Protein AF-0000000075103155 (afdb_homodimer)

Foldseek 3Di:
DLLAQVVLCVVCVVVVHDAAEEEDECPPDDVVVVQVVQVVCVVVPHQEYEYQDDDLVNQVRDSHFYEHEHDDQALVSQVVVVVRGPYYHYDPNLVVLQVPDDVVCSVVSSVVSVVRNVD/DLLAQVVLCVVCVVVVHDAAEEEDACVPDDVVVVQVVQVVCVVVRHQEYEYQDDDLVNQVRDSHFYEHEHDDQALVSQVVVVVRGPYYHYDPNLVVQQVPDDVVCSVVSSVVSVVRNVD

InterPro domains:
  IPR002028 Tryptophan synthase, alpha chain [PF00290] (51-110)
  IPR002028 Tryptophan synthase, alpha chain [PTHR43406] (51-118)
  IPR011060 Ribulose-phosphate binding barrel [SSF51366] (4-52)
  IPR011060 Ribulose-phosphate binding barrel [SSF51366] (54-111)
  IPR013785 Aldolase-type TIM barrel [G3DSA:3.20.20.70] (2-52)
  IPR013785 Aldolase-type TIM barrel [G3DSA:3.20.20.70] (53-119)

Structure (mmCIF, N/CA/C/O backbone):
data_AF-0000000075103155-model_v1
#
loop_
_entity.id
_entity.type
_entity.pdbx_description
1 polymer 'tryptophan synthase'
#
loop_
_atom_site.group_PDB
_atom_site.id
_atom_site.type_symbol
_atom_site.label_atom_id
_atom_site.label_alt_id
_atom_site.label_comp_id
_atom_site.label_asym_id
_atom_site.label_entity_id
_atom_site.label_seq_id
_atom_site.pdbx_PDB_ins_code
_atom_site.Cartn_x
_atom_site.Cartn_y
_atom_site.Cartn_z
_atom_site.occupancy
_atom_site.B_iso_or_equiv
_atom_site.auth_seq_id
_atom_site.auth_comp_id
_atom_site.auth_asym_id
_atom_site.auth_atom_id
_atom_site.pdbx_PDB_model_num
ATOM 1 N N . MET A 1 1 ? 16.328 -2.371 13.492 1 21.36 1 MET A N 1
ATOM 2 C CA . MET A 1 1 ? 15.461 -1.607 14.383 1 21.36 1 MET A CA 1
ATOM 3 C C . MET A 1 1 ? 14.062 -1.469 13.781 1 21.36 1 MET A C 1
ATOM 5 O O . MET A 1 1 ? 13.062 -1.669 14.477 1 21.36 1 MET A O 1
ATOM 9 N N . HIS A 1 2 ? 13.766 -0.827 12.523 1 28.06 2 HIS A N 1
ATOM 10 C CA . HIS A 1 2 ? 12.68 0.107 12.266 1 28.06 2 HIS A CA 1
ATOM 11 C C . HIS A 1 2 ? 11.484 -0.6 11.641 1 28.06 2 HIS A C 1
ATOM 13 O O . HIS A 1 2 ? 11.383 -0.684 10.414 1 28.06 2 HIS A O 1
ATOM 19 N N . TYR A 1 3 ? 10.914 -1.815 12.203 1 36.12 3 TYR A N 1
ATOM 20 C CA . TYR A 1 3 ? 10.031 -2.947 11.945 1 36.12 3 TYR A CA 1
ATOM 21 C C . TYR A 1 3 ? 8.578 -2.496 11.859 1 36.12 3 TYR A C 1
ATOM 23 O O . TYR A 1 3 ? 7.715 -3.023 12.57 1 36.12 3 TYR A O 1
ATOM 31 N N . ARG A 1 4 ? 8.188 -1.337 11.289 1 44.75 4 ARG A N 1
ATOM 32 C CA . ARG A 1 4 ? 7.191 -0.381 11.766 1 44.75 4 ARG A CA 1
ATOM 33 C C . ARG A 1 4 ? 5.844 -0.614 11.094 1 44.75 4 ARG A C 1
ATOM 35 O O . ARG A 1 4 ? 4.793 -0.45 11.719 1 44.75 4 ARG A O 1
ATOM 42 N N . ILE A 1 5 ? 5.797 -1.417 9.688 1 51.03 5 ILE A N 1
ATOM 43 C CA . ILE A 1 5 ? 4.523 -1.412 8.977 1 51.03 5 ILE A CA 1
ATOM 44 C C . ILE A 1 5 ? 3.625 -2.518 9.523 1 51.03 5 ILE A C 1
ATOM 46 O O . ILE A 1 5 ? 2.453 -2.281 9.828 1 51.03 5 ILE A O 1
ATOM 50 N N . ASP A 1 6 ? 4.121 -3.916 9.711 1 53.41 6 ASP A N 1
ATOM 51 C CA . ASP A 1 6 ? 3.377 -5.047 10.266 1 53.41 6 ASP A CA 1
ATOM 52 C C . ASP A 1 6 ? 2.805 -4.707 11.633 1 53.41 6 ASP A C 1
ATOM 54 O O . ASP A 1 6 ? 1.65 -5.027 11.93 1 53.41 6 ASP A O 1
ATOM 58 N N . ALA A 1 7 ? 3.623 -4.102 12.344 1 58.75 7 ALA A N 1
ATOM 59 C CA . ALA A 1 7 ? 3.195 -3.705 13.68 1 58.75 7 ALA A CA 1
ATOM 60 C C . ALA A 1 7 ? 2.01 -2.748 13.617 1 58.75 7 ALA A C 1
ATOM 62 O O . ALA A 1 7 ? 1.112 -2.801 14.461 1 58.75 7 ALA A O 1
ATOM 63 N N . THR A 1 8 ? 2.031 -2.082 12.469 1 60.97 8 THR A N 1
ATOM 64 C CA . THR A 1 8 ? 0.986 -1.073 12.344 1 60.97 8 THR A CA 1
ATOM 65 C C . THR A 1 8 ? -0.354 -1.721 12.008 1 60.97 8 THR A C 1
ATOM 67 O O . THR A 1 8 ? -1.373 -1.41 12.625 1 60.97 8 THR A O 1
ATOM 70 N N . PHE A 1 9 ? -0.352 -2.738 11.039 1 63.78 9 PHE A N 1
ATOM 71 C CA . PHE A 1 9 ? -1.599 -3.398 10.672 1 63.78 9 PHE A CA 1
ATOM 72 C C . PHE A 1 9 ? -2.113 -4.262 11.812 1 63.78 9 PHE A C 1
ATOM 74 O O . PHE A 1 9 ? -3.318 -4.316 12.07 1 63.78 9 PHE A O 1
ATOM 81 N N . ALA A 1 10 ? -1.147 -5.023 12.508 1 62.69 10 ALA A N 1
ATOM 82 C CA . ALA A 1 10 ? -1.536 -5.801 13.68 1 62.69 10 ALA A CA 1
ATOM 83 C C . ALA A 1 10 ? -2.188 -4.914 14.734 1 62.69 10 ALA A C 1
ATOM 85 O O . ALA A 1 10 ? -3.205 -5.285 15.328 1 62.69 10 ALA A O 1
ATOM 86 N N . ARG A 1 11 ? -1.523 -3.822 14.945 1 65.69 11 ARG A N 1
ATOM 87 C CA . ARG A 1 11 ? -2.062 -2.865 15.906 1 65.69 11 ARG A CA 1
ATOM 88 C C . ARG A 1 11 ? -3.455 -2.398 15.492 1 65.69 11 ARG A C 1
ATOM 90 O O . ARG A 1 11 ? -4.367 -2.338 16.312 1 65.69 11 ARG A O 1
ATOM 97 N N . CYS A 1 12 ? -3.559 -2.082 14.219 1 66.12 12 CYS A N 1
ATOM 98 C CA . CYS A 1 12 ? -4.836 -1.604 13.711 1 66.12 12 CYS A CA 1
ATOM 99 C C . CYS A 1 12 ? -5.922 -2.66 13.883 1 66.12 12 CYS A C 1
ATOM 101 O O . CYS A 1 12 ? -7.043 -2.342 14.297 1 66.12 12 CYS A O 1
ATOM 103 N N . LYS A 1 13 ? -5.578 -3.941 13.562 1 62.69 13 LYS A N 1
ATOM 104 C CA . LYS A 1 13 ? -6.516 -5.047 13.727 1 62.69 13 LYS A CA 1
ATOM 105 C C . LYS A 1 13 ? -6.914 -5.211 15.195 1 62.69 13 LYS A C 1
ATOM 107 O O . LYS A 1 13 ? -8.094 -5.391 15.508 1 62.69 13 LYS A O 1
ATO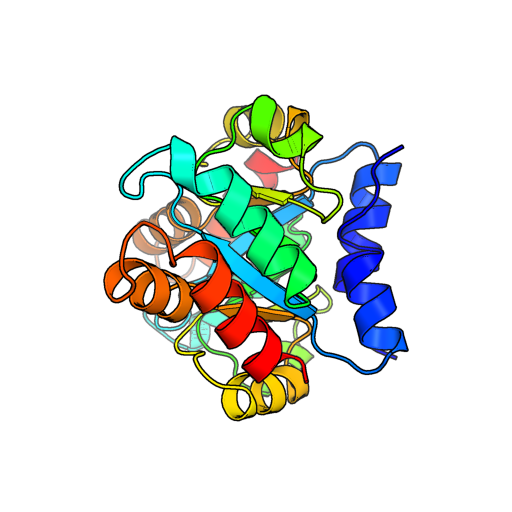M 112 N N . GLN A 1 14 ? -5.855 -5.227 16.062 1 66.62 14 GLN A N 1
ATOM 113 C CA . GLN A 1 14 ? -6.117 -5.348 17.484 1 66.62 14 GLN A CA 1
ATOM 114 C C . GLN A 1 14 ? -7.055 -4.242 17.969 1 66.62 14 GLN A C 1
ATOM 116 O O . GLN A 1 14 ? -7.895 -4.473 18.844 1 66.62 14 GLN A O 1
ATOM 121 N N . GLU A 1 15 ? -6.785 -3.215 17.312 1 71.75 15 GLU A N 1
ATOM 122 C CA . GLU A 1 15 ? -7.605 -2.064 17.672 1 71.75 15 GLU A CA 1
ATOM 123 C C . GLU A 1 15 ? -8.938 -2.078 16.938 1 71.75 15 GLU A C 1
ATOM 125 O O . GLU A 1 15 ? -9.797 -1.218 17.172 1 71.75 15 GLU A O 1
ATOM 130 N N . GLY A 1 16 ? -9.109 -3.211 16.062 1 68.12 16 GLY A N 1
ATOM 131 C CA . GLY A 1 16 ? -10.344 -3.33 15.312 1 68.12 16 GLY A CA 1
ATOM 132 C C . GLY A 1 16 ? -10.5 -2.254 14.25 1 68.12 16 GLY A C 1
ATOM 133 O O . GLY A 1 16 ? -11.617 -1.868 13.914 1 68.12 16 GLY A O 1
ATOM 134 N N . LYS A 1 17 ? -9.297 -1.767 13.852 1 76.88 17 LYS A N 1
ATOM 135 C CA . LYS A 1 17 ? -9.406 -0.664 12.906 1 76.88 17 LYS A CA 1
ATOM 136 C C . LYS A 1 17 ? -8.766 -1.028 11.562 1 76.88 17 LYS A C 1
ATOM 138 O O . LYS A 1 17 ? -7.906 -1.907 11.5 1 76.88 17 LYS A O 1
ATOM 143 N N . THR A 1 18 ? -9.266 -0.589 10.453 1 86.12 18 THR A N 1
ATOM 144 C CA . THR A 1 18 ? -8.703 -0.659 9.109 1 86.12 18 THR A CA 1
ATOM 145 C C . THR A 1 18 ? -7.539 0.316 8.961 1 86.12 18 THR A C 1
ATOM 147 O O . THR A 1 18 ? -7.664 1.495 9.297 1 86.12 18 THR A O 1
ATOM 150 N N . ALA A 1 19 ? -6.363 -0.224 8.562 1 89.56 19 ALA A N 1
ATOM 151 C CA . ALA A 1 19 ? -5.223 0.666 8.375 1 89.56 19 ALA A CA 1
ATOM 152 C C . ALA A 1 19 ? -5.512 1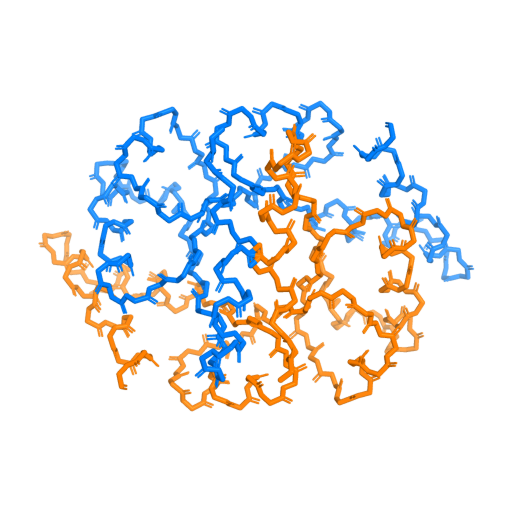.711 7.301 1 89.56 19 ALA A C 1
ATOM 154 O O . ALA A 1 19 ? -6.051 1.387 6.238 1 89.56 19 ALA A O 1
ATOM 155 N N . PHE A 1 20 ? -5.234 2.922 7.641 1 91.94 20 PHE A N 1
ATOM 156 C CA . PHE A 1 20 ? -5.383 4.031 6.707 1 91.94 20 PHE A CA 1
ATOM 157 C C . PHE A 1 20 ? -4.062 4.332 6.008 1 91.94 20 PHE A C 1
ATOM 159 O O . PHE A 1 20 ? -3.105 4.781 6.645 1 91.94 20 PHE A O 1
ATOM 166 N N . ILE A 1 21 ? -3.996 4.102 4.684 1 92.44 21 ILE A N 1
ATOM 167 C CA . ILE A 1 21 ? -2.795 4.293 3.877 1 92.44 21 ILE A CA 1
ATOM 168 C C . ILE A 1 21 ? -2.994 5.477 2.932 1 92.44 21 ILE A C 1
ATOM 170 O O . ILE A 1 21 ? -3.986 5.539 2.201 1 92.44 21 ILE A O 1
ATOM 174 N N . THR A 1 22 ? -2.084 6.406 2.973 1 92.81 22 THR A N 1
ATOM 175 C CA . THR A 1 22 ? -2.129 7.535 2.051 1 92.81 22 THR A CA 1
ATOM 176 C C . THR A 1 22 ? -1.1 7.367 0.938 1 92.81 22 THR A C 1
ATOM 178 O O . THR A 1 22 ? 0.014 6.895 1.182 1 92.81 22 THR A O 1
ATOM 181 N N . PHE A 1 23 ? -1.495 7.707 -0.181 1 88 23 PHE A N 1
ATOM 182 C CA . PHE A 1 23 ? -0.583 7.742 -1.318 1 88 23 PHE A CA 1
ATOM 183 C C . PHE A 1 23 ? -0.325 9.18 -1.758 1 88 23 PHE A C 1
ATOM 185 O O . PHE A 1 23 ? -1.265 9.93 -2.041 1 88 23 PHE A O 1
ATOM 192 N N . ILE A 1 24 ? 0.967 9.555 -1.723 1 81.5 24 ILE A N 1
ATOM 193 C CA . ILE A 1 24 ? 1.371 10.906 -2.102 1 81.5 24 ILE A CA 1
ATOM 194 C C . ILE A 1 24 ? 2.193 10.859 -3.389 1 81.5 24 ILE A C 1
ATOM 196 O O . ILE A 1 24 ? 3.285 10.289 -3.412 1 81.5 24 ILE A O 1
ATOM 200 N N . PRO A 1 25 ? 1.758 11.328 -4.465 1 68.38 25 PRO A N 1
ATOM 201 C CA . PRO A 1 25 ? 2.553 11.336 -5.695 1 68.38 25 PRO A CA 1
ATOM 202 C C . PRO A 1 25 ? 3.727 12.312 -5.633 1 68.38 25 PRO A C 1
ATOM 204 O O . PRO A 1 25 ? 3.609 13.383 -5.043 1 68.38 25 PRO A O 1
ATOM 207 N N . CYS A 1 26 ? 4.859 12.203 -4.973 1 58.25 26 CYS A N 1
ATOM 208 C CA . CYS A 1 26 ? 5.984 13.117 -4.801 1 58.25 26 CYS A CA 1
ATOM 209 C C . CYS A 1 26 ? 6.055 14.125 -5.941 1 58.25 26 CYS A C 1
ATOM 211 O O . CYS A 1 26 ? 6.441 15.273 -5.734 1 58.25 26 CYS A O 1
ATOM 213 N N . GLY A 1 27 ? 6.25 13.703 -7.023 1 54.88 27 GLY A N 1
ATOM 214 C CA . GLY A 1 27 ? 6.551 14.758 -7.98 1 54.88 27 GLY A CA 1
ATOM 215 C C . GLY A 1 27 ? 5.527 15.883 -7.969 1 54.88 27 GLY A C 1
ATOM 216 O O . GLY A 1 27 ? 5.449 16.672 -8.914 1 54.88 27 GLY A O 1
ATOM 217 N N . TYR A 1 28 ? 4.816 15.711 -7.094 1 51.91 28 TYR A N 1
ATOM 218 C CA . TYR A 1 28 ? 3.873 16.797 -7.316 1 51.91 28 TYR A CA 1
ATOM 219 C C . TYR A 1 28 ? 4.578 18.156 -7.254 1 51.91 28 TYR A C 1
ATOM 221 O O . TYR A 1 28 ? 5.762 18.219 -6.918 1 51.91 28 TYR A O 1
ATOM 229 N N . LYS A 1 29 ? 4.109 19.281 -7.102 1 54.16 29 LYS A N 1
ATOM 230 C CA . LYS A 1 29 ? 4.527 20.594 -7.582 1 54.16 29 LYS A CA 1
ATOM 231 C C . LYS A 1 29 ? 5.918 20.953 -7.07 1 54.16 29 LYS A C 1
ATOM 233 O O . LYS A 1 29 ? 6.852 21.109 -7.859 1 54.16 29 LYS A O 1
ATOM 238 N N . GLU A 1 30 ? 6.102 21.172 -5.781 1 60.66 30 GLU A N 1
ATOM 239 C CA . GLU A 1 30 ? 7.375 21.609 -5.219 1 60.66 30 GLU A CA 1
ATOM 240 C C . GLU A 1 30 ? 7.883 20.625 -4.172 1 60.66 30 GLU A C 1
ATOM 242 O O . GLU A 1 30 ? 7.16 20.266 -3.236 1 60.66 30 GLU A O 1
ATOM 247 N N . LYS A 1 31 ? 8.945 20 -4.453 1 64.38 31 LYS A N 1
ATOM 248 C CA . LYS A 1 31 ? 9.648 19.125 -3.514 1 64.38 31 LYS A CA 1
ATOM 249 C C . LYS A 1 31 ? 9.523 19.641 -2.084 1 64.38 31 LYS A C 1
ATOM 251 O O . LYS A 1 31 ? 9.438 18.859 -1.137 1 64.38 31 LYS A O 1
ATOM 256 N N . ALA A 1 32 ? 9.516 20.953 -2.053 1 68.69 32 ALA A N 1
ATOM 257 C CA . ALA A 1 32 ? 9.484 21.594 -0.741 1 68.69 32 ALA A CA 1
ATOM 258 C C . ALA A 1 32 ? 8.172 21.297 -0.017 1 68.69 32 ALA A C 1
ATOM 260 O O . ALA A 1 32 ? 8.102 21.391 1.211 1 68.69 32 ALA A O 1
ATOM 261 N N . ASP A 1 33 ? 7.211 20.766 -0.731 1 80.5 33 ASP A N 1
ATOM 262 C CA . ASP A 1 33 ? 5.898 20.547 -0.132 1 80.5 33 ASP A CA 1
ATOM 263 C C . ASP A 1 33 ? 5.754 19.109 0.372 1 80.5 33 ASP A C 1
ATOM 265 O O . ASP A 1 33 ? 4.875 18.812 1.183 1 80.5 33 ASP A O 1
ATOM 269 N N . THR A 1 34 ? 6.66 18.266 0.058 1 82.94 34 THR A N 1
ATOM 270 C CA . THR A 1 34 ? 6.484 16.844 0.297 1 82.94 34 THR A CA 1
ATOM 271 C C . THR A 1 34 ? 6.555 16.531 1.789 1 82.94 34 THR A C 1
ATOM 273 O O . THR A 1 34 ? 5.688 15.836 2.326 1 82.94 34 THR A O 1
ATOM 276 N N . ILE A 1 35 ? 7.539 17.172 2.459 1 86.81 35 ILE A N 1
ATOM 277 C CA . ILE A 1 35 ? 7.766 16.844 3.863 1 86.81 35 ILE A CA 1
ATOM 278 C C . ILE A 1 35 ? 6.582 17.312 4.703 1 86.81 35 ILE A C 1
ATOM 280 O O . ILE A 1 35 ? 6.012 16.547 5.477 1 86.81 35 ILE A O 1
ATOM 284 N N . PRO A 1 36 ? 6.145 18.578 4.496 1 90.19 36 PRO A N 1
ATOM 285 C CA . PRO A 1 36 ? 4.984 19.031 5.266 1 90.19 36 PRO A CA 1
ATOM 286 C C . PRO A 1 36 ? 3.74 18.188 5.008 1 90.19 36 PRO A C 1
ATOM 288 O O . PRO A 1 36 ? 2.943 17.953 5.922 1 90.19 36 PRO A O 1
ATOM 291 N N . ILE A 1 37 ? 3.547 17.688 3.834 1 90.75 37 ILE A N 1
ATOM 292 C CA . ILE A 1 37 ? 2.383 16.891 3.482 1 90.75 37 ILE A CA 1
ATOM 293 C C . ILE A 1 37 ? 2.482 15.516 4.152 1 90.75 37 ILE A C 1
ATOM 295 O O . ILE A 1 37 ? 1.489 15 4.668 1 90.75 37 ILE A O 1
ATOM 299 N N . LEU A 1 38 ? 3.652 14.992 4.137 1 89.19 38 LEU A N 1
ATOM 300 C CA . LEU A 1 38 ? 3.887 13.727 4.816 1 89.19 38 LEU A CA 1
ATOM 301 C C . LEU A 1 38 ? 3.551 13.836 6.301 1 89.19 38 LEU A C 1
ATOM 303 O O . LEU A 1 38 ? 2.854 12.977 6.848 1 89.19 38 LEU A O 1
ATOM 307 N N . LEU A 1 39 ? 4.078 14.898 6.852 1 92.12 39 LEU A N 1
ATOM 308 C CA . LEU A 1 39 ? 3.848 15.117 8.273 1 92.12 39 LEU A CA 1
ATOM 309 C C . LEU A 1 39 ? 2.367 15.359 8.555 1 92.12 39 LEU A C 1
ATOM 311 O O . LEU A 1 39 ? 1.853 14.938 9.594 1 92.12 39 LEU A O 1
ATOM 315 N N . ALA A 1 40 ? 1.715 16 7.652 1 94.75 40 ALA A N 1
ATOM 316 C CA . ALA A 1 40 ? 0.279 16.234 7.773 1 94.75 40 ALA A CA 1
ATOM 317 C C . ALA A 1 40 ? -0.501 14.93 7.746 1 94.75 40 ALA A C 1
ATOM 319 O O . ALA A 1 40 ? -1.438 14.742 8.523 1 94.75 40 ALA A O 1
ATOM 320 N N . CYS A 1 41 ? -0.125 14.031 6.875 1 94.25 41 CYS A N 1
ATOM 321 C CA . CYS A 1 41 ? -0.758 12.711 6.828 1 94.25 41 CYS A CA 1
ATOM 322 C C . CYS A 1 41 ? -0.571 11.969 8.148 1 94.25 41 CYS A C 1
ATOM 324 O O . CYS A 1 41 ? -1.515 11.375 8.664 1 94.25 41 CYS A O 1
ATOM 326 N N . GLN A 1 42 ? 0.644 12 8.586 1 93.06 42 GLN A N 1
ATOM 327 C CA . GLN A 1 42 ? 0.946 11.344 9.859 1 93.06 42 GLN A CA 1
ATOM 328 C C . GLN A 1 42 ? 0.112 11.938 10.992 1 93.06 42 GLN A C 1
ATOM 330 O O . GLN A 1 42 ? -0.499 11.195 11.766 1 93.06 42 GLN A O 1
ATOM 335 N N . ALA A 1 43 ? 0.09 13.234 11.062 1 95.19 43 ALA A N 1
ATOM 336 C CA . ALA A 1 43 ? -0.683 13.914 12.102 1 95.19 43 ALA A CA 1
ATOM 337 C C . ALA A 1 43 ? -2.178 13.664 11.93 1 95.19 43 ALA A C 1
ATOM 339 O O . ALA A 1 43 ? -2.936 13.695 12.898 1 95.19 43 ALA A O 1
ATOM 340 N N . GLY A 1 44 ? -2.578 13.414 10.719 1 95.69 44 GLY A N 1
ATOM 341 C CA . GLY A 1 44 ? -3.98 13.18 10.414 1 95.69 44 GLY A CA 1
ATOM 342 C C . GLY A 1 44 ? -4.422 11.75 10.688 1 95.69 44 GLY A C 1
ATOM 343 O O . GLY A 1 44 ? -5.598 11.414 10.523 1 95.69 44 GLY A O 1
ATOM 344 N N . GLY A 1 45 ? -3.453 10.891 11.016 1 92.81 45 GLY A N 1
ATOM 345 C CA . GLY A 1 45 ? -3.848 9.562 11.461 1 92.81 45 GLY A CA 1
ATOM 346 C C . GLY A 1 45 ? -3.5 8.477 10.469 1 92.81 45 GLY A C 1
ATOM 347 O O . GLY A 1 45 ? -3.969 7.344 10.594 1 92.81 45 GLY A O 1
ATOM 348 N N . ALA A 1 46 ? -2.764 8.812 9.445 1 92.38 46 ALA A N 1
ATOM 349 C CA . ALA A 1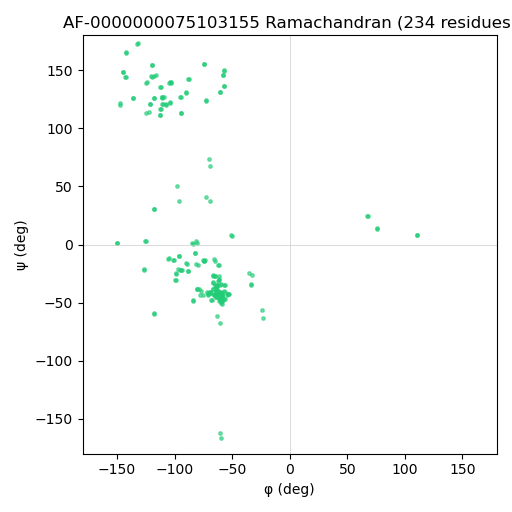 46 ? -2.297 7.762 8.539 1 92.38 46 ALA A CA 1
ATOM 350 C C . ALA A 1 46 ? -1.479 6.715 9.289 1 92.38 46 ALA A C 1
ATOM 352 O O . ALA A 1 46 ? -0.789 7.035 10.266 1 92.38 46 ALA A O 1
ATOM 353 N N . ASP A 1 47 ? -1.606 5.512 8.844 1 90.38 47 ASP A N 1
ATOM 354 C CA . ASP A 1 47 ? -0.831 4.434 9.453 1 90.38 47 ASP A CA 1
ATOM 355 C C . ASP A 1 47 ? 0.401 4.105 8.609 1 90.38 47 ASP A C 1
ATOM 357 O O . ASP A 1 47 ? 1.418 3.652 9.141 1 90.38 47 ASP A O 1
ATOM 361 N N . ILE A 1 48 ? 0.26 4.301 7.324 1 89.75 48 ILE A N 1
ATOM 362 C CA . ILE A 1 48 ? 1.304 4.043 6.34 1 89.75 48 ILE A CA 1
ATOM 363 C C . ILE A 1 48 ? 1.266 5.117 5.254 1 89.75 48 ILE A C 1
ATOM 365 O O . ILE A 1 48 ? 0.19 5.578 4.867 1 89.75 48 ILE A O 1
ATOM 369 N N . ILE A 1 49 ? 2.387 5.48 4.77 1 90.25 49 ILE A N 1
ATOM 370 C CA . ILE A 1 49 ? 2.445 6.426 3.662 1 90.25 49 ILE A CA 1
ATOM 371 C C . ILE A 1 49 ? 3.164 5.789 2.477 1 90.25 49 ILE A C 1
ATOM 373 O O . ILE A 1 49 ? 4.285 5.289 2.615 1 90.25 49 ILE A O 1
ATOM 377 N N . GLU A 1 50 ? 2.48 5.715 1.417 1 89.31 50 GLU A N 1
ATOM 378 C CA . GLU A 1 50 ? 3.068 5.293 0.149 1 89.31 50 GLU A CA 1
ATOM 379 C C . GLU A 1 50 ? 3.506 6.496 -0.684 1 89.31 50 GLU A C 1
ATOM 381 O O . GLU A 1 50 ? 2.721 7.418 -0.912 1 89.31 50 GLU A O 1
ATOM 386 N N . VAL A 1 51 ? 4.723 6.461 -1.086 1 86.88 51 VAL A N 1
ATOM 387 C CA . VAL A 1 51 ? 5.258 7.598 -1.825 1 86.88 51 VAL A CA 1
ATOM 388 C C . VAL A 1 51 ? 5.711 7.148 -3.213 1 86.88 51 VAL A C 1
ATOM 390 O O . VAL A 1 51 ? 6.039 5.977 -3.414 1 86.88 51 VAL A O 1
ATOM 393 N N . GLN A 1 52 ? 5.719 8.039 -4.125 1 79.69 52 GLN A N 1
ATOM 394 C CA . GLN A 1 52 ? 6.188 7.777 -5.48 1 79.69 52 GLN A CA 1
ATOM 395 C C . GLN A 1 52 ? 7.688 8.023 -5.605 1 79.69 52 GLN A C 1
ATOM 397 O O . GLN A 1 52 ? 8.32 7.555 -6.551 1 79.69 52 GLN A O 1
ATOM 402 N N . GLN A 1 53 ? 8.258 8.773 -4.809 1 72.88 53 GLN A N 1
ATOM 403 C CA . GLN A 1 53 ? 9.68 9.07 -4.812 1 72.88 53 GLN A CA 1
ATOM 404 C C . GLN A 1 53 ? 10.195 9.32 -3.398 1 72.88 53 GLN A C 1
ATOM 406 O O . GLN A 1 53 ? 9.531 9.984 -2.598 1 72.88 53 GLN A O 1
ATOM 411 N N . LEU A 1 54 ? 11.164 8.445 -3.061 1 64.69 54 LEU A N 1
ATOM 412 C CA . LEU A 1 54 ? 11.742 8.688 -1.741 1 64.69 54 LEU A CA 1
ATOM 413 C C . LEU A 1 54 ? 13.164 9.219 -1.857 1 64.69 54 LEU A C 1
ATOM 415 O O . LEU A 1 54 ? 13.93 8.773 -2.719 1 64.69 54 LEU A O 1
ATOM 419 N N . SER A 1 55 ? 13.258 10.32 -1.17 1 68 55 SER A N 1
ATOM 420 C CA . SER A 1 55 ? 14.641 10.727 -0.947 1 68 55 SER A CA 1
ATOM 421 C C . SER A 1 55 ? 15.078 10.438 0.487 1 68 55 SER A C 1
ATOM 423 O O . SER A 1 55 ? 14.242 10.328 1.385 1 68 55 SER A O 1
ATOM 425 N N . THR A 1 56 ? 16.297 9.961 0.676 1 66.69 56 THR A N 1
ATOM 426 C CA . THR A 1 56 ? 16.922 9.719 1.977 1 66.69 56 THR A CA 1
ATOM 427 C C . THR A 1 56 ? 16.438 10.742 3.002 1 66.69 56 THR A C 1
ATOM 429 O O . THR A 1 56 ? 16.266 10.422 4.18 1 66.69 56 THR A O 1
ATOM 432 N N . HIS A 1 57 ? 16.078 11.812 2.467 1 71.81 57 HIS A N 1
ATOM 433 C CA . HIS A 1 57 ? 15.727 12.906 3.373 1 71.81 57 HIS A CA 1
ATOM 434 C C . HIS A 1 57 ? 14.312 12.727 3.922 1 71.81 57 HIS A C 1
ATOM 436 O O . HIS A 1 57 ? 14 13.211 5.012 1 71.81 57 HIS A O 1
ATOM 442 N N . LEU A 1 58 ? 13.492 11.906 3.293 1 77.19 58 LEU A N 1
ATOM 443 C CA . LEU A 1 58 ? 12.109 11.797 3.74 1 77.19 58 LEU A CA 1
ATOM 444 C C . LEU A 1 58 ? 12.008 10.914 4.98 1 77.19 58 LEU A C 1
ATOM 446 O O . LEU A 1 58 ? 11.266 11.227 5.91 1 77.19 58 LEU A O 1
ATOM 450 N N . ARG A 1 59 ? 12.766 9.922 4.98 1 77.44 59 ARG A N 1
ATOM 451 C CA . ARG A 1 59 ? 12.695 8.914 6.031 1 77.44 59 ARG A CA 1
ATOM 452 C C . ARG A 1 59 ? 13.023 9.516 7.391 1 77.44 59 ARG A C 1
ATOM 454 O O . ARG A 1 59 ? 12.445 9.125 8.406 1 77.44 59 ARG A O 1
ATOM 461 N N . LYS A 1 60 ? 13.852 10.492 7.398 1 79.38 60 LYS A N 1
ATOM 462 C CA . LYS A 1 60 ? 14.305 11.078 8.656 1 79.38 60 LYS A CA 1
ATOM 463 C C . LYS A 1 60 ? 13.211 11.93 9.297 1 79.38 60 LYS A C 1
ATOM 465 O O . LYS A 1 60 ? 13.273 12.25 10.484 1 79.38 60 LYS A O 1
ATOM 470 N N . HIS A 1 61 ? 12.203 12.227 8.539 1 83.62 61 HIS A N 1
ATOM 471 C CA . HIS A 1 61 ? 11.211 13.172 9.023 1 83.62 61 HIS A CA 1
ATOM 472 C C . HIS A 1 61 ? 9.922 12.461 9.438 1 83.62 61 HIS A C 1
ATOM 474 O O . HIS A 1 61 ? 9.047 13.062 10.055 1 83.62 61 HIS A O 1
ATOM 480 N N . ILE A 1 62 ? 9.836 11.18 9.07 1 82.31 62 ILE A N 1
ATOM 481 C CA . ILE A 1 62 ? 8.578 10.469 9.281 1 82.31 62 ILE A CA 1
ATOM 482 C C . ILE A 1 62 ? 8.828 9.211 10.109 1 82.31 62 ILE A C 1
ATOM 484 O O . ILE A 1 62 ? 9.836 8.531 9.922 1 82.31 62 ILE A O 1
ATOM 488 N N . SER A 1 63 ? 7.957 8.945 11.016 1 83.69 63 SER A N 1
ATOM 489 C CA . SER A 1 63 ? 8.109 7.773 11.875 1 83.69 63 SER A CA 1
ATOM 490 C C . SER A 1 63 ? 7.223 6.625 11.398 1 83.69 63 SER A C 1
ATOM 492 O O . SER A 1 63 ? 7.398 5.48 11.828 1 83.69 63 SER A O 1
ATOM 494 N N . LEU A 1 64 ? 6.305 6.918 10.516 1 85.44 64 LEU A N 1
ATOM 495 C CA . LEU A 1 64 ? 5.395 5.902 10.008 1 85.44 64 LEU A CA 1
ATOM 496 C C . LEU A 1 64 ? 6.109 4.977 9.023 1 85.44 64 LEU A C 1
ATOM 498 O O . LEU A 1 64 ? 7.113 5.363 8.422 1 85.44 64 LEU A O 1
ATOM 502 N N . PRO A 1 65 ? 5.59 3.756 8.891 1 88.06 65 PRO A N 1
ATOM 503 C CA . PRO A 1 65 ? 6.086 2.938 7.785 1 88.06 65 PRO A CA 1
ATOM 504 C C . PRO A 1 65 ? 5.914 3.617 6.426 1 88.06 65 PRO A C 1
ATOM 506 O O . PRO A 1 65 ? 4.887 4.254 6.176 1 88.06 65 PRO A O 1
ATOM 509 N N . LEU A 1 66 ? 6.965 3.514 5.656 1 88.31 66 LEU A N 1
ATOM 510 C CA . LEU A 1 66 ? 6.965 4.078 4.312 1 88.31 66 LEU A CA 1
ATOM 511 C C . LEU A 1 66 ? 7.008 2.975 3.26 1 88.31 66 LEU A C 1
ATOM 513 O O . LEU A 1 66 ? 7.727 1.985 3.42 1 88.31 66 LEU A O 1
ATOM 517 N N . ALA A 1 67 ? 6.207 3.139 2.275 1 89.56 67 ALA A N 1
ATOM 518 C CA . ALA A 1 67 ? 6.27 2.268 1.104 1 89.56 67 ALA A CA 1
ATOM 519 C C . ALA A 1 67 ? 6.559 3.068 -0.162 1 89.56 67 ALA A C 1
ATOM 521 O O . ALA A 1 67 ? 6.109 4.211 -0.298 1 89.56 67 ALA A O 1
ATOM 522 N N . LEU A 1 68 ? 7.293 2.488 -1.035 1 89.62 68 LEU A N 1
ATOM 523 C CA . LEU A 1 68 ? 7.586 3.109 -2.322 1 89.62 68 LEU A CA 1
ATOM 524 C C . LEU A 1 68 ? 6.824 2.416 -3.445 1 89.62 68 LEU A C 1
ATOM 526 O O . LEU A 1 68 ? 6.938 1.2 -3.621 1 89.62 68 LEU A O 1
ATOM 530 N N . GLY A 1 69 ? 5.938 3.066 -4.246 1 85.12 69 GLY A N 1
ATOM 531 C CA . GLY A 1 69 ? 5.086 2.492 -5.277 1 85.12 69 GLY A CA 1
ATOM 532 C C . GLY A 1 69 ? 5.379 3.035 -6.664 1 85.12 69 GLY A C 1
ATOM 533 O O . GLY A 1 69 ? 4.477 3.129 -7.5 1 85.12 69 GLY A O 1
ATOM 534 N N . PHE A 1 70 ? 6.48 3.414 -7.059 1 77.81 70 PHE A N 1
ATOM 535 C CA . PHE A 1 70 ? 6.691 3.955 -8.398 1 77.81 70 PHE A CA 1
ATOM 536 C C . PHE A 1 70 ? 7.961 3.387 -9.016 1 77.81 70 PHE A C 1
ATOM 538 O O . PHE A 1 70 ? 9.039 3.484 -8.43 1 77.81 70 PHE A O 1
ATOM 545 N N . GLY A 1 71 ? 7.703 2.822 -10.242 1 75.06 71 GLY A N 1
ATOM 546 C CA . GLY A 1 71 ? 8.82 2.488 -11.117 1 75.06 71 GLY A CA 1
ATOM 547 C C . GLY A 1 71 ? 9.562 1.241 -10.68 1 75.06 71 GLY A C 1
ATOM 548 O O . GLY A 1 71 ? 10.734 1.059 -11.023 1 75.06 71 GLY A O 1
ATOM 549 N N . LEU A 1 72 ? 9.062 0.46 -9.82 1 88.5 72 LEU A N 1
ATOM 550 C CA . LEU A 1 72 ? 9.742 -0.755 -9.391 1 88.5 72 LEU A CA 1
ATOM 551 C C . LEU A 1 72 ? 9.352 -1.939 -10.266 1 88.5 72 LEU A C 1
ATOM 553 O O . LEU A 1 72 ? 8.164 -2.146 -10.539 1 88.5 72 LEU A O 1
ATOM 557 N N . SER A 1 73 ? 10.414 -2.668 -10.742 1 91.88 73 SER A N 1
ATOM 558 C CA . SER A 1 73 ? 10.07 -3.758 -11.648 1 91.88 73 SER A CA 1
ATOM 559 C C . SER A 1 73 ? 11.078 -4.898 -11.555 1 91.88 73 SER A C 1
ATOM 561 O O . SER A 1 73 ? 10.992 -5.871 -12.305 1 91.88 73 SER A O 1
ATOM 563 N N . SER A 1 74 ? 12.062 -4.719 -10.672 1 93.81 74 SER A N 1
ATOM 564 C CA . SER A 1 74 ? 13.094 -5.742 -10.539 1 93.81 74 SER A CA 1
ATOM 565 C C . SER A 1 74 ? 13.516 -5.93 -9.086 1 93.81 74 SER A C 1
ATOM 567 O O . SER A 1 74 ? 13.195 -5.098 -8.234 1 93.81 74 SER A O 1
ATOM 569 N N . LYS A 1 75 ? 14.195 -7.047 -8.891 1 94.25 75 LYS A N 1
ATOM 570 C CA . LYS A 1 75 ? 14.734 -7.32 -7.559 1 94.25 75 LYS A CA 1
ATOM 571 C C . LYS A 1 75 ? 15.695 -6.223 -7.121 1 94.25 75 LYS A C 1
ATOM 573 O O . LYS A 1 75 ? 15.672 -5.793 -5.965 1 94.25 75 LYS A O 1
ATOM 578 N N . ALA A 1 76 ? 16.484 -5.805 -8.047 1 93.44 76 ALA A N 1
ATOM 579 C CA . ALA A 1 76 ? 17.453 -4.738 -7.758 1 93.44 76 ALA A CA 1
ATOM 580 C C . ALA A 1 76 ? 16.734 -3.469 -7.309 1 93.44 76 ALA A C 1
ATOM 582 O O . ALA A 1 76 ? 17.172 -2.791 -6.379 1 93.44 76 ALA A O 1
ATOM 583 N N . HIS A 1 77 ? 15.594 -3.098 -7.961 1 91.88 77 HIS A N 1
ATOM 584 C CA . HIS A 1 77 ? 14.797 -1.938 -7.574 1 91.88 77 HIS A CA 1
ATOM 585 C C . HIS A 1 77 ? 14.297 -2.066 -6.141 1 91.88 77 HIS A C 1
ATOM 587 O O . HIS A 1 77 ? 14.422 -1.131 -5.348 1 91.88 77 HIS A O 1
ATOM 593 N N . VAL A 1 78 ? 13.812 -3.254 -5.832 1 91.06 78 VAL A N 1
ATOM 594 C CA . VAL A 1 78 ? 13.219 -3.498 -4.523 1 91.06 78 VAL A CA 1
ATOM 595 C C . VAL A 1 78 ? 14.305 -3.451 -3.447 1 91.06 78 VAL A C 1
ATOM 597 O O . VAL A 1 78 ? 14.102 -2.865 -2.381 1 91.06 78 VAL A O 1
ATOM 600 N N . GLN A 1 79 ? 15.438 -4.02 -3.732 1 89.5 79 GLN A N 1
ATOM 601 C CA . GLN A 1 79 ? 16.547 -4.008 -2.787 1 89.5 79 GLN A CA 1
ATOM 602 C C . GLN A 1 79 ? 17.047 -2.588 -2.537 1 89.5 79 GLN A C 1
ATOM 604 O O . GLN A 1 79 ? 17.328 -2.215 -1.396 1 89.5 79 GLN A O 1
ATOM 609 N N . ALA A 1 80 ? 17.109 -1.857 -3.584 1 88.19 80 ALA A N 1
ATOM 610 C CA . ALA A 1 80 ? 17.531 -0.467 -3.455 1 88.19 80 ALA A CA 1
ATOM 611 C C . ALA A 1 80 ? 16.531 0.341 -2.639 1 88.19 80 ALA A C 1
ATOM 613 O O . ALA A 1 80 ? 16.922 1.121 -1.765 1 88.19 80 ALA A O 1
ATOM 614 N N . ALA A 1 81 ? 15.25 0.113 -2.908 1 86.81 81 ALA A N 1
ATOM 615 C CA . ALA A 1 81 ? 14.188 0.798 -2.176 1 86.81 81 ALA A CA 1
ATOM 616 C C . ALA A 1 81 ? 14.211 0.419 -0.697 1 86.81 81 ALA A C 1
ATOM 618 O O . ALA A 1 81 ? 13.953 1.258 0.17 1 86.81 81 ALA A O 1
ATOM 619 N N . GLY A 1 82 ? 14.523 -0.827 -0.48 1 86.62 82 GLY A N 1
ATOM 620 C CA . GLY A 1 82 ? 14.5 -1.36 0.873 1 86.62 82 GLY A CA 1
ATOM 621 C C . GLY A 1 82 ? 15.484 -0.667 1.801 1 86.62 82 GLY A C 1
ATOM 622 O O . GLY A 1 82 ? 15.344 -0.736 3.023 1 86.62 82 GLY A O 1
ATOM 623 N N . LYS A 1 83 ? 16.453 0.035 1.236 1 84.31 83 LYS A N 1
ATOM 624 C CA . LYS A 1 83 ? 17.406 0.781 2.037 1 84.31 83 LYS A CA 1
ATOM 625 C C . LYS A 1 83 ? 16.781 2.041 2.625 1 84.31 83 LYS A C 1
ATOM 627 O O . LYS A 1 83 ? 17.297 2.604 3.594 1 84.31 83 LYS A O 1
ATOM 632 N N . LEU A 1 84 ? 15.617 2.404 2.082 1 83.19 84 LEU A N 1
ATOM 633 C CA . LEU A 1 84 ? 15.062 3.705 2.445 1 83.19 84 LEU A CA 1
ATOM 634 C C . LEU A 1 84 ? 13.633 3.562 2.957 1 83.19 84 LEU A C 1
ATOM 636 O O . LEU A 1 84 ? 13.125 4.453 3.637 1 83.19 84 LEU A O 1
ATOM 640 N N . VAL A 1 85 ? 13.031 2.467 2.594 1 87.5 85 VAL A N 1
ATOM 641 C CA . VAL A 1 85 ? 11.625 2.326 2.943 1 87.5 85 VAL A CA 1
ATOM 642 C C . VAL A 1 85 ? 11.375 0.95 3.559 1 87.5 85 VAL A C 1
ATOM 644 O O . VAL A 1 85 ? 12.25 0.079 3.514 1 87.5 85 VAL A O 1
ATOM 647 N N . ASP A 1 86 ? 10.125 0.842 4.039 1 87.44 86 ASP A N 1
ATOM 648 C CA . ASP A 1 86 ? 9.734 -0.391 4.715 1 87.44 86 ASP A CA 1
ATOM 649 C C . ASP A 1 86 ? 9.055 -1.355 3.748 1 87.44 86 ASP A C 1
ATOM 651 O O . ASP A 1 86 ? 8.992 -2.561 4.004 1 87.44 86 ASP A O 1
ATOM 655 N N . GLY A 1 87 ? 8.539 -0.873 2.707 1 90.56 87 GLY A N 1
ATOM 656 C CA . GLY A 1 87 ? 7.832 -1.678 1.725 1 90.56 87 GLY A CA 1
ATOM 657 C C . GLY A 1 87 ? 8.039 -1.196 0.301 1 90.56 87 GLY A C 1
ATOM 658 O O . GLY A 1 87 ? 8.211 0 0.064 1 90.56 87 GLY A O 1
ATOM 659 N N . ALA A 1 88 ? 8.023 -2.107 -0.614 1 92.19 88 ALA A N 1
ATOM 660 C CA . ALA A 1 88 ? 8.086 -1.838 -2.049 1 92.19 88 ALA A CA 1
ATOM 661 C C . ALA A 1 88 ? 6.832 -2.334 -2.756 1 92.19 88 ALA A C 1
ATOM 663 O O . ALA A 1 88 ? 6.453 -3.5 -2.617 1 92.19 88 ALA A O 1
ATOM 664 N N . VAL A 1 89 ? 6.199 -1.438 -3.486 1 92.38 89 VAL A N 1
ATOM 665 C CA . VAL A 1 89 ? 4.961 -1.764 -4.184 1 92.38 89 VAL A CA 1
ATOM 666 C C . VAL A 1 89 ? 5.242 -1.948 -5.676 1 92.38 89 VAL A C 1
ATOM 668 O O . VAL A 1 89 ? 5.754 -1.039 -6.336 1 92.38 89 VAL A O 1
ATOM 671 N N . ILE A 1 90 ? 4.922 -3.092 -6.242 1 93.06 90 ILE A N 1
ATOM 672 C CA . ILE A 1 90 ? 5.016 -3.328 -7.676 1 93.06 90 ILE A CA 1
ATOM 673 C C . ILE A 1 90 ? 3.615 -3.514 -8.258 1 93.06 90 ILE A C 1
ATOM 675 O O . ILE A 1 90 ? 2.916 -4.473 -7.922 1 93.06 90 ILE A O 1
ATOM 679 N N . GLY A 1 91 ? 3.223 -2.654 -9.102 1 89.5 91 GLY A N 1
ATOM 680 C CA . GLY A 1 91 ? 1.907 -2.686 -9.727 1 89.5 91 GLY A CA 1
ATOM 681 C C . GLY A 1 91 ? 1.963 -2.844 -11.234 1 89.5 91 GLY A C 1
ATOM 682 O O . GLY A 1 91 ? 1.604 -3.895 -11.766 1 89.5 91 GLY A O 1
ATOM 683 N N . SER A 1 92 ? 2.625 -1.881 -11.867 1 87.06 92 SER A N 1
ATOM 684 C CA . SER A 1 92 ? 2.625 -1.828 -13.328 1 87.06 92 SER A CA 1
ATOM 685 C C . SER A 1 92 ? 3.271 -3.072 -13.93 1 87.06 92 SER A C 1
ATOM 687 O O . SER A 1 92 ? 2.807 -3.594 -14.945 1 87.06 92 SER A O 1
ATOM 689 N N . LYS A 1 93 ? 4.32 -3.484 -13.305 1 92.75 93 LYS A N 1
ATOM 690 C CA . LYS A 1 93 ? 4.996 -4.652 -13.859 1 92.75 93 LYS A CA 1
ATOM 691 C C . LYS A 1 93 ? 4.125 -5.902 -13.742 1 92.75 93 LYS A C 1
ATOM 693 O O . LYS A 1 93 ? 4.145 -6.762 -14.625 1 92.75 93 LYS A O 1
ATOM 698 N N . ILE A 1 94 ? 3.412 -6.062 -12.656 1 91.81 94 ILE A N 1
ATOM 699 C CA . ILE A 1 94 ? 2.484 -7.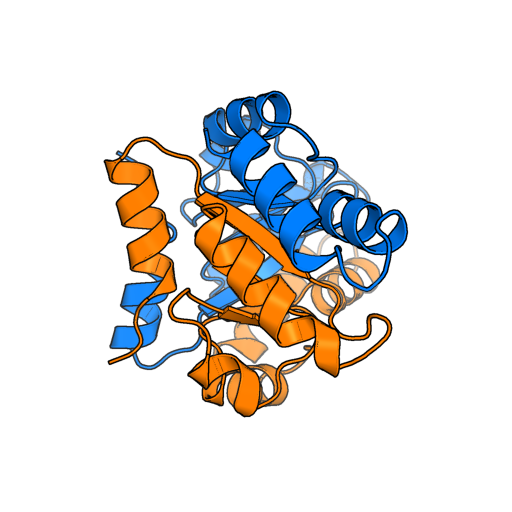176 -12.5 1 91.81 94 ILE A CA 1
ATOM 700 C C . ILE A 1 94 ? 1.433 -7.129 -13.609 1 91.81 94 ILE A C 1
ATOM 702 O O . ILE A 1 94 ? 1.134 -8.148 -14.234 1 91.81 94 ILE A O 1
ATOM 706 N N . VAL A 1 95 ? 0.915 -5.988 -13.891 1 89.31 95 VAL A N 1
ATOM 707 C CA . VAL A 1 95 ? -0.079 -5.797 -14.938 1 89.31 95 VAL A CA 1
ATOM 708 C C . VAL A 1 95 ? 0.51 -6.199 -16.297 1 89.31 95 VAL A C 1
ATOM 710 O O . VAL A 1 95 ? -0.144 -6.883 -17.078 1 89.31 95 VAL A O 1
ATOM 713 N N . ASN A 1 96 ? 1.717 -5.766 -16.531 1 92.25 96 ASN A N 1
ATOM 714 C CA . ASN A 1 96 ? 2.391 -6.105 -17.781 1 92.25 96 ASN A CA 1
ATOM 715 C C . ASN A 1 96 ? 2.543 -7.613 -17.938 1 92.25 96 ASN A C 1
ATOM 717 O O . ASN A 1 96 ? 2.316 -8.156 -19.031 1 92.25 96 ASN A O 1
ATOM 721 N N . VAL A 1 97 ? 2.971 -8.289 -16.875 1 93.5 97 VAL A N 1
ATOM 722 C CA . VAL A 1 97 ? 3.141 -9.734 -16.891 1 93.5 97 VAL A CA 1
ATOM 723 C C . VAL A 1 97 ? 1.815 -10.406 -17.234 1 93.5 97 VAL A C 1
ATOM 725 O O . VAL A 1 97 ? 1.774 -11.328 -18.062 1 93.5 97 VAL A O 1
ATOM 728 N N . ILE A 1 98 ? 0.675 -9.953 -16.641 1 90 98 ILE A N 1
ATOM 729 C CA . ILE A 1 98 ? -0.652 -10.5 -16.891 1 90 98 ILE A CA 1
ATOM 730 C C . ILE A 1 98 ? -1.04 -10.273 -18.344 1 90 98 ILE A C 1
ATOM 732 O O . ILE A 1 98 ? -1.517 -11.195 -19.016 1 90 98 ILE A O 1
ATOM 736 N N . ASP A 1 99 ? -0.76 -9.039 -18.812 1 89.81 99 ASP A N 1
ATOM 737 C CA . ASP A 1 99 ? -1.158 -8.641 -20.156 1 89.81 99 ASP A CA 1
ATOM 738 C C . ASP A 1 99 ? -0.397 -9.438 -21.219 1 89.81 99 ASP A C 1
ATOM 740 O O . ASP A 1 99 ? -0.93 -9.727 -22.297 1 89.81 99 ASP A O 1
ATOM 744 N N . GLU A 1 100 ? 0.803 -9.789 -20.938 1 94 100 GLU A N 1
ATOM 745 C CA . GLU A 1 100 ? 1.675 -10.43 -21.922 1 94 100 GLU A CA 1
ATOM 746 C C . GLU A 1 100 ? 1.527 -11.945 -21.891 1 94 100 GLU A C 1
ATOM 748 O O . GLU A 1 100 ? 1.953 -12.641 -22.812 1 94 100 GLU A O 1
ATOM 753 N N . ALA A 1 101 ? 0.954 -12.438 -20.828 1 93.12 101 ALA A N 1
ATOM 754 C CA . ALA A 1 101 ? 0.84 -13.883 -20.656 1 93.12 101 ALA A CA 1
ATOM 755 C C . ALA A 1 101 ? -0.434 -14.414 -21.312 1 93.12 101 ALA A C 1
ATOM 757 O O . ALA A 1 101 ? -1.475 -13.75 -21.281 1 93.12 101 ALA A O 1
ATOM 758 N N . PRO A 1 102 ? -0.308 -15.641 -21.922 1 92.56 102 PRO A N 1
ATOM 759 C CA . PRO A 1 102 ? -1.564 -16.297 -22.297 1 92.56 102 PRO A CA 1
ATOM 760 C C . PRO A 1 102 ? -2.496 -16.5 -21.094 1 92.56 102 PRO A C 1
ATOM 762 O O . PRO A 1 102 ? -2.031 -16.672 -19.969 1 92.56 102 PRO A O 1
ATOM 765 N N . ARG A 1 103 ? -3.783 -16.484 -21.328 1 86.19 103 ARG A N 1
ATOM 766 C CA . ARG A 1 103 ? -4.797 -16.516 -20.281 1 86.19 103 ARG A CA 1
ATOM 767 C C . ARG A 1 103 ? -4.57 -17.672 -19.328 1 86.19 103 ARG A C 1
ATOM 769 O O . ARG A 1 103 ? -4.66 -17.516 -18.109 1 86.19 103 ARG A O 1
ATOM 776 N N . ASP A 1 104 ? -4.25 -18.812 -19.844 1 90.62 104 ASP A N 1
ATOM 777 C CA . ASP A 1 104 ? -4.145 -20.031 -19.031 1 90.62 104 ASP A CA 1
ATOM 778 C C . ASP A 1 104 ? -2.801 -20.094 -18.312 1 90.62 104 ASP A C 1
ATOM 780 O O . ASP A 1 104 ? -2.559 -21 -17.516 1 90.62 104 ASP A O 1
ATOM 784 N N . GLN A 1 105 ? -1.95 -19.047 -18.453 1 95.19 105 GLN A N 1
ATOM 785 C CA . GLN A 1 105 ? -0.626 -19.047 -17.844 1 95.19 105 GLN A CA 1
ATOM 786 C C . GLN A 1 105 ? -0.416 -17.812 -16.984 1 95.19 105 GLN A C 1
ATOM 788 O O . GLN A 1 105 ? 0.663 -17.609 -16.422 1 95.19 105 GLN A O 1
ATOM 793 N N . ARG A 1 106 ? -1.361 -17 -16.844 1 92.81 106 ARG A N 1
ATOM 794 C CA . ARG A 1 106 ? -1.219 -15.719 -16.156 1 92.81 106 ARG A CA 1
ATOM 795 C C . ARG A 1 106 ? -0.77 -15.922 -14.719 1 92.81 106 ARG A C 1
ATOM 797 O O . ARG A 1 106 ? 0.206 -15.312 -14.273 1 92.81 106 ARG A O 1
ATOM 804 N N . ALA A 1 107 ? -1.451 -16.828 -14.039 1 94.44 107 ALA A N 1
ATOM 805 C CA . ALA A 1 107 ? -1.131 -17.062 -12.633 1 94.44 107 ALA A CA 1
ATOM 806 C C . ALA A 1 107 ? 0.298 -17.562 -12.477 1 94.44 107 ALA A C 1
ATOM 808 O O . ALA A 1 107 ? 1.031 -17.109 -11.594 1 94.44 107 ALA A O 1
ATOM 809 N N . GLN A 1 108 ? 0.665 -18.453 -13.305 1 97.12 108 GLN A N 1
ATOM 810 C CA . GLN A 1 108 ? 2.008 -19.016 -13.219 1 97.12 108 GLN A CA 1
ATOM 811 C C . GLN A 1 108 ? 3.068 -17.969 -13.523 1 97.12 108 GLN A C 1
ATOM 813 O O . GLN A 1 108 ? 4.098 -17.906 -12.852 1 97.12 108 GLN A O 1
ATOM 818 N N . LYS A 1 109 ? 2.834 -17.172 -14.555 1 96.75 109 LYS A N 1
ATOM 819 C CA . LYS A 1 109 ? 3.787 -16.125 -14.914 1 96.75 109 LYS A CA 1
ATOM 820 C C . LYS A 1 109 ? 3.916 -15.094 -13.805 1 96.75 109 LYS A C 1
ATOM 822 O O . LYS A 1 109 ? 5.012 -14.594 -13.547 1 96.75 109 LYS A O 1
ATOM 827 N N . VAL A 1 110 ? 2.814 -14.766 -13.203 1 95.88 110 VAL A N 1
ATOM 828 C CA . VAL A 1 110 ? 2.838 -13.828 -12.086 1 95.88 110 VAL A CA 1
ATOM 829 C C . VAL A 1 110 ? 3.631 -14.43 -10.922 1 95.88 110 VAL A C 1
ATOM 831 O O . VAL A 1 110 ? 4.453 -13.75 -10.312 1 95.88 110 VAL A O 1
ATOM 834 N N . LYS A 1 111 ? 3.363 -15.703 -10.641 1 97.44 111 LYS A N 1
ATOM 835 C CA . LYS A 1 111 ? 4.109 -16.359 -9.578 1 97.44 111 LYS A CA 1
ATOM 836 C C . LYS A 1 111 ? 5.609 -16.359 -9.867 1 97.44 111 LYS A C 1
ATOM 838 O O . LYS A 1 111 ? 6.41 -16.031 -8.992 1 97.44 111 LYS A O 1
ATOM 843 N N . ASP A 1 112 ? 5.957 -16.656 -11.094 1 98.06 112 ASP A N 1
ATOM 844 C CA . ASP A 1 112 ? 7.359 -16.672 -11.492 1 98.06 112 ASP A CA 1
ATOM 845 C C . ASP A 1 112 ? 7.992 -15.289 -11.328 1 98.06 112 ASP A C 1
ATOM 847 O O . ASP A 1 112 ? 9.117 -15.172 -10.844 1 98.06 112 ASP A O 1
ATOM 851 N N . PHE A 1 113 ? 7.312 -14.328 -11.773 1 97.38 113 PHE A N 1
ATOM 852 C CA . PHE A 1 113 ? 7.812 -12.961 -11.625 1 97.38 113 PHE A CA 1
ATOM 853 C C . PHE A 1 113 ? 8.023 -12.617 -10.156 1 97.38 113 PHE A C 1
ATOM 855 O O . PHE A 1 113 ? 9.086 -12.133 -9.766 1 97.38 113 PHE A O 1
ATOM 862 N N . CYS A 1 114 ? 6.992 -12.859 -9.32 1 96.94 114 CYS A N 1
ATOM 863 C CA . CYS A 1 114 ? 7.105 -12.562 -7.895 1 96.94 114 CYS A CA 1
ATOM 864 C C . CYS A 1 114 ? 8.289 -13.297 -7.281 1 96.94 114 CYS A C 1
ATOM 866 O O . CYS A 1 114 ? 9.016 -12.727 -6.461 1 96.94 114 CYS A O 1
ATOM 868 N N . LEU A 1 115 ? 8.516 -14.539 -7.668 1 96.75 115 LEU A N 1
ATOM 869 C CA . LEU A 1 115 ? 9.641 -15.312 -7.164 1 96.75 115 LEU A CA 1
ATOM 870 C C . LEU A 1 115 ? 10.969 -14.672 -7.574 1 96.75 115 LEU A C 1
ATOM 872 O O . LEU A 1 115 ? 11.938 -14.719 -6.816 1 96.75 115 LEU A O 1
ATOM 876 N N . SER A 1 116 ? 10.953 -14.109 -8.758 1 96.56 116 SER A N 1
ATOM 877 C CA . SER A 1 116 ? 12.172 -13.453 -9.234 1 96.56 116 SER A CA 1
ATOM 878 C C . SER A 1 116 ? 12.5 -12.219 -8.398 1 96.56 116 SER A C 1
ATOM 880 O O . SER A 1 116 ? 13.641 -11.766 -8.367 1 96.56 116 SER A O 1
ATOM 882 N N . ILE A 1 117 ? 11.539 -11.602 -7.801 1 94.94 117 ILE A N 1
ATOM 883 C CA . ILE A 1 117 ? 11.703 -10.43 -6.953 1 94.94 117 ILE A CA 1
ATOM 884 C C . ILE A 1 117 ? 12.156 -10.859 -5.559 1 94.94 117 ILE A C 1
ATOM 886 O O . ILE A 1 117 ? 13.008 -10.211 -4.945 1 94.94 117 ILE A O 1
ATOM 890 N N . THR A 1 118 ? 11.633 -11.984 -5.035 1 90.25 118 THR A N 1
ATOM 891 C CA . THR A 1 118 ? 11.797 -12.344 -3.633 1 90.25 118 THR A CA 1
ATOM 892 C C . THR A 1 118 ? 12.922 -13.359 -3.467 1 90.25 118 THR A C 1
ATOM 894 O O . THR A 1 118 ? 13.406 -13.578 -2.354 1 90.25 118 THR A O 1
ATOM 897 N N . GLN A 1 119 ? 13.258 -14.109 -4.375 1 83.19 119 GLN A N 1
ATOM 898 C CA . GLN A 1 119 ? 14.336 -15.094 -4.281 1 83.19 119 GLN A CA 1
ATOM 899 C C . GLN A 1 119 ? 15.617 -14.555 -4.902 1 83.19 119 GLN A C 1
ATOM 901 O O . GLN A 1 119 ? 15.578 -13.695 -5.785 1 83.19 119 GLN A O 1
ATOM 906 N N . MET B 1 1 ? -9.453 -10.312 15.672 1 22.69 1 MET B N 1
ATOM 907 C CA . MET B 1 1 ? -8.539 -11.367 15.234 1 22.69 1 MET B CA 1
ATOM 908 C C . MET B 1 1 ? -7.535 -10.82 14.219 1 22.69 1 MET B C 1
ATOM 910 O O . MET B 1 1 ? -6.348 -11.141 14.289 1 22.69 1 MET B O 1
ATOM 914 N N . HIS B 1 2 ? -7.93 -10.07 13.047 1 30 2 HIS B N 1
ATOM 915 C CA . HIS B 1 2 ? -7.414 -10.281 11.695 1 30 2 HIS B CA 1
ATOM 916 C C . HIS B 1 2 ? -6.281 -9.312 11.383 1 30 2 HIS B C 1
ATOM 918 O O . HIS B 1 2 ? -6.461 -8.367 10.609 1 30 2 HIS B O 1
ATOM 924 N N . TYR B 1 3 ? -5.27 -8.914 12.398 1 38.16 3 TYR B N 1
ATOM 925 C CA . TYR B 1 3 ? -4.254 -7.91 12.68 1 38.16 3 TYR B CA 1
ATOM 926 C C . TYR B 1 3 ? -3.025 -8.117 11.797 1 38.16 3 TYR B C 1
ATOM 928 O O . TYR B 1 3 ? -1.901 -8.203 12.297 1 38.16 3 TYR B O 1
ATOM 936 N N . ARG B 1 4 ? -3.141 -8.453 10.5 1 46.28 4 ARG B N 1
ATOM 937 C CA . ARG B 1 4 ? -2.244 -9.32 9.742 1 46.28 4 ARG B CA 1
ATOM 938 C C . ARG B 1 4 ? -1.174 -8.508 9.023 1 46.28 4 ARG B C 1
ATOM 940 O O . ARG B 1 4 ? -0.021 -8.938 8.93 1 46.28 4 ARG B O 1
ATOM 947 N N . ILE B 1 5 ? -1.422 -6.965 8.719 1 54.41 5 ILE B N 1
ATOM 948 C CA . ILE B 1 5 ? -0.479 -6.277 7.84 1 54.41 5 ILE B CA 1
ATOM 949 C C . ILE B 1 5 ? 0.734 -5.82 8.648 1 54.41 5 ILE B C 1
ATOM 951 O O . ILE B 1 5 ? 1.877 -6.043 8.242 1 54.41 5 ILE B O 1
ATOM 955 N N . ASP B 1 6 ? 0.561 -5.121 9.93 1 54.75 6 ASP B N 1
ATOM 956 C CA . ASP B 1 6 ? 1.638 -4.684 10.812 1 54.75 6 ASP B CA 1
ATOM 957 C C . ASP B 1 6 ? 2.572 -5.84 11.156 1 54.75 6 ASP B C 1
ATOM 959 O O . ASP B 1 6 ? 3.795 -5.68 11.148 1 54.75 6 ASP B O 1
ATOM 963 N N . ALA B 1 7 ? 1.96 -6.887 11.414 1 60.59 7 ALA B N 1
ATOM 964 C CA . ALA B 1 7 ? 2.748 -8.07 11.742 1 60.59 7 ALA B CA 1
ATOM 965 C C . ALA B 1 7 ? 3.648 -8.477 10.578 1 60.59 7 ALA B C 1
ATOM 967 O O . ALA B 1 7 ? 4.777 -8.922 10.789 1 60.59 7 ALA B O 1
ATOM 968 N N . THR B 1 8 ? 3.088 -8.133 9.453 1 63.69 8 THR B N 1
ATOM 969 C CA . THR B 1 8 ? 3.836 -8.539 8.273 1 63.69 8 THR B CA 1
ATOM 970 C C . THR B 1 8 ? 5.059 -7.648 8.07 1 63.69 8 THR B C 1
ATOM 972 O O . THR B 1 8 ? 6.168 -8.148 7.852 1 63.69 8 THR B O 1
ATOM 975 N N . PHE B 1 9 ? 4.879 -6.293 8.234 1 65.94 9 PHE B N 1
ATOM 976 C CA . PHE B 1 9 ? 6.008 -5.383 8.062 1 65.94 9 PHE B CA 1
ATOM 977 C C . PHE B 1 9 ? 7.023 -5.562 9.188 1 65.94 9 PHE B C 1
ATOM 979 O O . PHE B 1 9 ? 8.234 -5.508 8.953 1 65.94 9 PHE B O 1
ATOM 986 N N . ALA B 1 10 ? 6.496 -5.734 10.469 1 64.06 10 ALA B N 1
ATOM 987 C CA . ALA B 1 10 ? 7.395 -6.016 11.586 1 64.06 10 ALA B CA 1
ATOM 988 C C . ALA B 1 10 ? 8.219 -7.27 11.32 1 64.06 10 ALA B C 1
ATOM 990 O O . ALA B 1 10 ? 9.43 -7.293 11.57 1 64.06 10 ALA B O 1
ATOM 991 N N . ARG B 1 11 ? 7.508 -8.25 10.883 1 69.12 11 ARG B N 1
ATOM 992 C CA . ARG B 1 11 ? 8.195 -9.492 10.547 1 69.12 11 ARG B CA 1
ATOM 993 C C . ARG B 1 11 ? 9.25 -9.266 9.477 1 69.12 11 ARG B C 1
ATOM 995 O O . ARG B 1 11 ? 10.375 -9.758 9.594 1 69.12 11 ARG B O 1
ATOM 1002 N N . CYS B 1 12 ? 8.867 -8.547 8.461 1 70.06 12 CYS B N 1
ATOM 1003 C CA . CYS B 1 12 ? 9.797 -8.266 7.371 1 70.06 12 CYS B CA 1
ATOM 1004 C C . CYS B 1 12 ? 11.023 -7.52 7.879 1 70.06 12 CYS B C 1
ATOM 1006 O O . CYS B 1 12 ? 12.148 -7.828 7.488 1 70.06 12 CYS B O 1
ATOM 1008 N N . LYS B 1 13 ? 10.773 -6.492 8.727 1 64.75 13 LYS B N 1
ATOM 1009 C CA . LYS B 1 13 ? 11.875 -5.73 9.32 1 64.75 13 LYS B CA 1
ATOM 1010 C C . LYS B 1 13 ? 12.781 -6.633 10.148 1 64.75 13 LYS B C 1
ATOM 1012 O O . LYS B 1 13 ? 14.008 -6.539 10.055 1 64.75 13 LYS B O 1
ATOM 1017 N N . GLN B 1 14 ? 12.125 -7.473 11.031 1 68.31 14 GLN B N 1
ATOM 1018 C CA . GLN B 1 14 ? 12.891 -8.398 11.859 1 68.31 14 GLN B CA 1
ATOM 1019 C C . GLN B 1 14 ? 13.75 -9.32 11 1 68.31 14 GLN B C 1
ATOM 1021 O O . GLN B 1 14 ? 14.875 -9.664 11.383 1 68.31 14 GLN B O 1
ATOM 1026 N N . GLU B 1 15 ? 13.109 -9.562 9.953 1 74.12 15 GLU B N 1
ATOM 1027 C CA . GLU B 1 15 ? 13.812 -10.453 9.039 1 74.12 15 GLU B CA 1
ATOM 1028 C C . GLU B 1 15 ? 14.781 -9.68 8.148 1 74.12 15 GLU B C 1
ATOM 1030 O O . GLU B 1 15 ? 15.523 -10.273 7.359 1 74.12 15 GLU B O 1
ATOM 1035 N N . GLY B 1 16 ? 14.812 -8.281 8.406 1 70.06 16 GLY B N 1
ATOM 1036 C CA . GLY B 1 16 ? 15.703 -7.434 7.621 1 70.06 16 GLY B CA 1
ATOM 1037 C C . GLY B 1 16 ? 15.297 -7.355 6.16 1 70.06 16 GLY B C 1
ATOM 1038 O O . GLY B 1 16 ? 16.156 -7.168 5.285 1 70.06 16 GLY B O 1
ATOM 1039 N N . LYS B 1 17 ? 13.992 -7.609 6 1 77.81 17 LYS B N 1
ATOM 1040 C CA . LYS B 1 17 ? 13.578 -7.633 4.598 1 77.81 17 LYS B CA 1
ATOM 1041 C C . LYS B 1 17 ? 12.578 -6.52 4.301 1 77.81 17 LYS B C 1
ATOM 1043 O O . LYS B 1 17 ? 11.883 -6.043 5.203 1 77.81 17 LYS B O 1
ATOM 1048 N N . THR B 1 18 ? 12.578 -5.934 3.162 1 86.62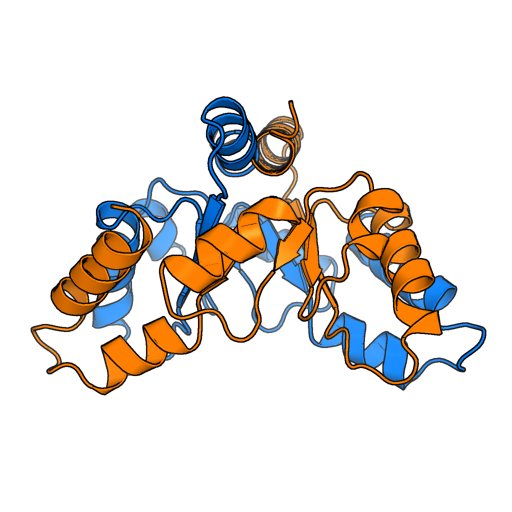 18 THR B N 1
ATOM 1049 C CA . THR B 1 18 ? 11.594 -5 2.623 1 86.62 18 THR B CA 1
ATOM 1050 C C . THR B 1 18 ? 10.312 -5.73 2.234 1 86.62 18 THR B C 1
ATOM 1052 O O . THR B 1 18 ? 10.359 -6.738 1.53 1 86.62 18 THR B O 1
ATOM 1055 N N . ALA B 1 19 ? 9.172 -5.285 2.807 1 90.12 19 ALA B N 1
ATOM 1056 C CA . ALA B 1 19 ? 7.906 -5.926 2.449 1 90.12 19 ALA B CA 1
ATOM 1057 C C . ALA B 1 19 ? 7.629 -5.789 0.954 1 90.12 19 ALA B C 1
ATOM 1059 O O . ALA B 1 19 ? 7.797 -4.711 0.38 1 90.12 19 ALA B O 1
ATOM 1060 N N . PHE B 1 20 ? 7.301 -6.891 0.367 1 92.38 20 PHE B N 1
ATOM 1061 C CA . PHE B 1 20 ? 6.934 -6.922 -1.043 1 92.38 20 PHE B CA 1
ATOM 1062 C C . PHE B 1 20 ? 5.422 -6.82 -1.21 1 92.38 20 PHE B C 1
ATOM 1064 O O . PHE B 1 20 ? 4.688 -7.734 -0.831 1 92.38 20 PHE B O 1
ATOM 1071 N N . ILE B 1 21 ? 4.945 -5.703 -1.8 1 92.69 21 ILE B N 1
ATOM 1072 C CA . ILE B 1 21 ? 3.523 -5.434 -1.991 1 92.69 21 ILE B CA 1
ATOM 1073 C C . ILE B 1 21 ? 3.182 -5.496 -3.479 1 92.69 21 ILE B C 1
ATOM 1075 O O . ILE B 1 2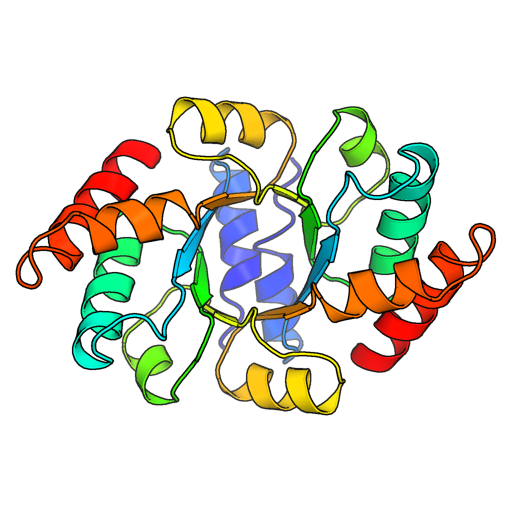1 ? 3.832 -4.844 -4.301 1 92.69 21 ILE B O 1
ATOM 1079 N N . THR B 1 22 ? 2.217 -6.289 -3.814 1 92.94 22 THR B N 1
ATOM 1080 C CA . THR B 1 22 ? 1.753 -6.355 -5.195 1 92.94 22 THR B CA 1
ATOM 1081 C C . THR B 1 22 ? 0.438 -5.602 -5.363 1 92.94 22 THR B C 1
ATOM 1083 O O . THR B 1 22 ? -0.429 -5.652 -4.488 1 92.94 22 THR B O 1
ATOM 1086 N N . PHE B 1 23 ? 0.353 -4.934 -6.398 1 88 23 PHE B N 1
ATOM 1087 C CA . PHE B 1 23 ? -0.893 -4.273 -6.773 1 88 23 PHE B CA 1
ATOM 1088 C C . PHE B 1 23 ? -1.516 -4.949 -7.988 1 88 23 PHE B C 1
ATOM 1090 O O . PHE B 1 23 ? -0.867 -5.086 -9.031 1 88 23 PHE B O 1
ATOM 1097 N N . ILE B 1 24 ? -2.746 -5.434 -7.812 1 81.62 24 ILE B N 1
ATOM 1098 C CA . ILE B 1 24 ? -3.471 -6.105 -8.883 1 81.62 24 ILE B CA 1
ATOM 1099 C C . ILE B 1 24 ? -4.668 -5.262 -9.312 1 81.62 24 ILE B C 1
ATOM 1101 O O . ILE B 1 24 ? -5.594 -5.039 -8.523 1 81.62 24 ILE B O 1
ATOM 1105 N N . PRO B 1 25 ? -4.727 -4.695 -10.438 1 68.12 25 PRO B N 1
ATOM 1106 C CA . PRO B 1 25 ? -5.887 -3.92 -10.883 1 68.12 25 PRO B CA 1
ATOM 1107 C C . PRO B 1 25 ? -7.113 -4.789 -11.148 1 68.12 25 PRO B C 1
ATOM 1109 O O . PRO B 1 25 ? -6.992 -5.895 -11.68 1 68.12 25 PRO B O 1
ATOM 1112 N N . CYS B 1 26 ? -7.848 -5.457 -10.32 1 58.88 26 CYS B N 1
ATOM 1113 C CA . CYS B 1 26 ? -8.953 -6.391 -10.477 1 58.88 26 CYS B CA 1
ATOM 1114 C C . CYS B 1 26 ? -9.672 -6.168 -11.805 1 58.88 26 CYS B C 1
ATOM 1116 O O . CYS B 1 26 ? -10.25 -7.102 -12.367 1 58.88 26 CYS B O 1
ATOM 1118 N N . GLY B 1 27 ? -10.117 -5.098 -12.07 1 54.62 27 GLY B N 1
ATOM 1119 C CA . GLY B 1 27 ? -10.906 -5.137 -13.289 1 54.62 27 GLY B CA 1
ATOM 1120 C C . GLY B 1 27 ? -10.195 -5.809 -14.445 1 54.62 27 GLY B C 1
ATOM 1121 O O . GLY B 1 27 ? -10.594 -5.66 -15.602 1 54.62 27 GLY B O 1
ATOM 1122 N N . TYR B 1 28 ? -9.227 -6.262 -14.039 1 51.53 28 TYR B N 1
ATOM 1123 C CA . TYR B 1 28 ? -8.625 -6.727 -15.281 1 51.53 28 TYR B CA 1
ATOM 1124 C C . TYR B 1 28 ? -9.523 -7.742 -15.977 1 51.53 28 TYR B C 1
ATOM 1126 O O . TYR B 1 28 ? -10.492 -8.227 -15.391 1 51.53 28 TYR B O 1
ATOM 1134 N N . LYS B 1 29 ? -9.281 -8.523 -16.906 1 53.84 29 LYS B N 1
ATOM 1135 C CA . LYS B 1 29 ? -10.07 -9.078 -18 1 53.84 29 LYS B CA 1
ATOM 1136 C C . LYS B 1 29 ? -11.219 -9.938 -17.484 1 53.84 29 LYS B C 1
ATOM 1138 O O . LYS B 1 29 ? -12.391 -9.656 -17.75 1 53.84 29 LYS B O 1
ATOM 1143 N N . GLU B 1 30 ? -10.922 -11.031 -16.766 1 60.28 30 GLU B N 1
ATOM 1144 C CA . GLU B 1 30 ? -11.945 -11.969 -16.312 1 60.28 30 GLU B CA 1
ATOM 1145 C C . GLU B 1 30 ? -11.883 -12.172 -14.805 1 60.28 30 GLU B C 1
ATOM 1147 O O . GLU B 1 30 ? -10.82 -12.508 -14.266 1 60.28 30 GLU B O 1
ATOM 1152 N N . LYS B 1 31 ? -12.852 -11.742 -14.125 1 64.31 31 LYS B N 1
ATOM 1153 C CA . LYS B 1 31 ? -13.016 -11.977 -12.695 1 64.31 31 LYS B CA 1
ATOM 1154 C C . LYS B 1 31 ? -12.461 -13.344 -12.305 1 64.31 31 LYS B C 1
ATOM 1156 O O . LYS B 1 31 ? -11.906 -13.508 -11.211 1 64.31 31 LYS B O 1
ATOM 1161 N N . ALA B 1 32 ? -12.633 -14.242 -13.25 1 68.44 32 ALA B N 1
ATOM 1162 C CA . ALA B 1 32 ? -12.219 -15.617 -12.984 1 68.44 32 ALA B CA 1
ATOM 1163 C C . ALA B 1 32 ? -10.711 -15.711 -12.805 1 68.44 32 ALA B C 1
ATOM 1165 O O . ALA B 1 32 ? -10.203 -16.656 -12.188 1 68.44 32 ALA B O 1
ATOM 1166 N N . ASP B 1 33 ? -10 -14.656 -13.188 1 80.62 33 ASP B N 1
ATOM 1167 C CA . ASP B 1 33 ? -8.539 -14.719 -13.148 1 80.62 33 ASP B CA 1
ATOM 1168 C C . ASP B 1 33 ? -8 -14.109 -11.859 1 80.62 33 ASP B C 1
ATOM 1170 O O . ASP B 1 33 ? -6.852 -14.359 -11.477 1 80.62 33 ASP B O 1
ATOM 1174 N N . THR B 1 34 ? -8.812 -13.461 -11.102 1 82.94 34 THR B N 1
ATOM 1175 C CA . THR B 1 34 ? -8.336 -12.656 -9.984 1 82.94 34 THR B CA 1
ATOM 1176 C C . THR B 1 34 ? -7.824 -13.547 -8.859 1 82.94 34 THR B C 1
ATOM 1178 O O . THR B 1 34 ? -6.723 -13.344 -8.344 1 82.94 34 THR B O 1
ATOM 1181 N N . ILE B 1 35 ? -8.602 -14.617 -8.594 1 86.81 35 ILE B N 1
ATOM 1182 C CA . ILE B 1 35 ? -8.266 -15.461 -7.449 1 86.81 35 ILE B CA 1
ATOM 1183 C C . ILE B 1 35 ? -6.957 -16.203 -7.723 1 86.81 35 ILE B C 1
ATOM 1185 O O . ILE B 1 35 ? -6.031 -16.156 -6.91 1 86.81 35 ILE B O 1
ATOM 1189 N N . PRO B 1 36 ? -6.828 -16.812 -8.906 1 90.19 36 PRO B N 1
ATOM 1190 C CA . PRO B 1 36 ? -5.562 -17.5 -9.195 1 90.19 36 PRO B CA 1
ATOM 1191 C C . PRO B 1 36 ? -4.367 -16.547 -9.164 1 90.19 36 PRO B C 1
ATOM 1193 O O . PRO B 1 36 ? -3.273 -16.938 -8.75 1 90.19 36 PRO B O 1
ATOM 1196 N N . ILE B 1 37 ? -4.52 -15.328 -9.57 1 90.75 37 ILE B N 1
ATOM 1197 C CA . ILE B 1 37 ? -3.439 -14.344 -9.602 1 90.75 37 ILE B CA 1
ATOM 1198 C C . ILE B 1 37 ? -3.072 -13.938 -8.172 1 90.75 37 ILE B C 1
ATOM 1200 O O . ILE B 1 37 ? -1.892 -13.812 -7.844 1 90.75 37 ILE B O 1
ATOM 1204 N N . LEU B 1 38 ? -4.07 -13.766 -7.398 1 89.25 38 LEU B N 1
ATOM 1205 C CA . LEU B 1 38 ? -3.838 -13.461 -5.992 1 89.25 38 LEU B CA 1
ATOM 1206 C C . LEU B 1 38 ? -3.027 -14.562 -5.316 1 89.25 38 LEU B C 1
ATOM 1208 O O . LEU B 1 38 ? -2.051 -14.281 -4.617 1 89.25 38 LEU B O 1
ATOM 1212 N N . LEU B 1 39 ? -3.506 -15.742 -5.578 1 92.19 39 LEU B N 1
ATOM 1213 C CA . LEU B 1 39 ? -2.83 -16.891 -4.984 1 92.19 39 LEU B CA 1
ATOM 1214 C C . LEU B 1 39 ? -1.404 -17.016 -5.512 1 92.19 39 LEU B C 1
ATOM 1216 O O . LEU B 1 39 ? -0.498 -17.422 -4.777 1 92.19 39 LEU B O 1
ATOM 1220 N N . ALA B 1 40 ? -1.225 -16.688 -6.734 1 94.81 40 ALA B N 1
ATOM 1221 C CA . ALA B 1 40 ? 0.104 -16.703 -7.34 1 94.81 40 ALA B CA 1
ATOM 1222 C C . ALA B 1 40 ? 1.026 -15.695 -6.676 1 94.81 40 ALA B C 1
ATOM 1224 O O . ALA B 1 40 ? 2.193 -15.992 -6.402 1 94.81 40 ALA B O 1
ATOM 1225 N N . CYS B 1 41 ? 0.522 -14.523 -6.406 1 94.44 41 CYS B N 1
ATOM 1226 C CA . CYS B 1 41 ? 1.303 -13.508 -5.695 1 94.44 41 CYS B CA 1
ATOM 1227 C C . CYS B 1 41 ? 1.711 -14.008 -4.316 1 94.44 41 CYS B C 1
ATOM 1229 O O . CYS B 1 41 ? 2.861 -13.844 -3.906 1 94.44 41 CYS B O 1
ATOM 1231 N N . GLN B 1 42 ? 0.742 -14.547 -3.652 1 93.19 42 GLN B N 1
ATOM 1232 C CA . GLN B 1 42 ? 1.013 -15.086 -2.324 1 93.19 42 GLN B CA 1
ATOM 1233 C C . GLN B 1 42 ? 2.084 -16.172 -2.379 1 93.19 42 GLN B C 1
ATOM 1235 O O . GLN B 1 42 ? 3.039 -16.141 -1.601 1 93.19 42 GLN B O 1
ATOM 1240 N N . ALA B 1 43 ? 1.911 -17.078 -3.279 1 95.38 43 ALA B N 1
ATOM 1241 C CA . ALA B 1 43 ? 2.877 -18.172 -3.439 1 95.38 43 ALA B CA 1
ATOM 1242 C C . ALA B 1 43 ? 4.234 -17.625 -3.883 1 95.38 43 ALA B C 1
ATOM 1244 O O . ALA B 1 43 ? 5.27 -18.25 -3.611 1 95.38 43 ALA B O 1
ATOM 1245 N N . GLY B 1 44 ? 4.223 -16.516 -4.551 1 95.88 44 GLY B N 1
ATOM 1246 C CA . GLY B 1 44 ? 5.449 -15.914 -5.051 1 95.88 44 GLY B CA 1
ATOM 1247 C C . GLY B 1 44 ? 6.184 -15.102 -4.004 1 95.88 44 GLY B C 1
ATOM 1248 O O . GLY B 1 44 ? 7.262 -14.57 -4.27 1 95.88 44 GLY B O 1
ATOM 1249 N N . GLY B 1 45 ? 5.551 -14.93 -2.842 1 93.06 45 GLY B N 1
ATOM 1250 C CA . GLY B 1 45 ? 6.289 -14.305 -1.753 1 93.06 45 GLY B CA 1
ATOM 1251 C C . GLY B 1 45 ? 5.793 -12.906 -1.42 1 93.06 45 GLY B C 1
ATOM 1252 O O . GLY B 1 45 ? 6.453 -12.172 -0.685 1 93.06 45 GLY B O 1
ATOM 1253 N N . ALA B 1 46 ? 4.703 -12.508 -2.008 1 92.69 46 ALA B N 1
ATOM 1254 C CA . ALA B 1 46 ? 4.125 -11.227 -1.61 1 92.69 46 ALA B CA 1
ATOM 1255 C C . ALA B 1 46 ? 3.799 -11.211 -0.12 1 92.69 46 ALA B C 1
ATOM 1257 O O . ALA B 1 46 ? 3.449 -12.242 0.455 1 92.69 46 ALA B O 1
ATOM 1258 N N . ASP B 1 47 ? 3.961 -10.062 0.454 1 90.69 47 ASP B N 1
ATOM 1259 C CA . ASP B 1 47 ? 3.627 -9.906 1.867 1 90.69 47 ASP B CA 1
ATOM 1260 C C . ASP B 1 47 ? 2.25 -9.273 2.039 1 90.69 47 ASP B C 1
ATOM 1262 O O . ASP B 1 47 ? 1.567 -9.516 3.037 1 90.69 47 ASP B O 1
ATOM 1266 N N . ILE B 1 48 ? 1.892 -8.453 1.082 1 89.88 48 ILE B N 1
ATOM 1267 C CA . ILE B 1 48 ? 0.625 -7.727 1.058 1 89.88 48 ILE B CA 1
ATOM 1268 C C . ILE B 1 48 ? 0.108 -7.641 -0.377 1 89.88 48 ILE B C 1
ATOM 1270 O O . ILE B 1 48 ? 0.892 -7.492 -1.317 1 89.88 48 ILE B O 1
ATOM 1274 N N . ILE B 1 49 ? -1.149 -7.707 -0.533 1 90.31 49 ILE B N 1
ATOM 1275 C CA . ILE B 1 49 ? -1.745 -7.535 -1.854 1 90.31 49 ILE B CA 1
ATOM 1276 C C . ILE B 1 49 ? -2.719 -6.359 -1.83 1 90.31 49 ILE B C 1
ATOM 1278 O O . ILE B 1 49 ? -3.623 -6.312 -0.993 1 90.31 49 ILE B O 1
ATOM 1282 N N . GLU B 1 50 ? -2.449 -5.434 -2.635 1 89.25 50 GLU B N 1
ATOM 1283 C CA . GLU B 1 50 ? -3.363 -4.32 -2.863 1 89.25 50 GLU B CA 1
ATOM 1284 C C . GLU B 1 50 ? -4.25 -4.574 -4.078 1 89.25 50 GLU B C 1
ATOM 1286 O O . GLU B 1 50 ? -3.752 -4.891 -5.16 1 89.25 50 GLU B O 1
ATOM 1291 N N . VAL B 1 51 ? -5.508 -4.453 -3.863 1 86.81 51 VAL B N 1
ATOM 1292 C CA . VAL B 1 51 ? -6.441 -4.75 -4.941 1 86.81 51 VAL B CA 1
ATOM 1293 C C . VAL B 1 51 ? -7.273 -3.512 -5.266 1 86.81 51 VAL B C 1
ATOM 1295 O O . VAL B 1 51 ? -7.461 -2.643 -4.41 1 86.81 51 VAL B O 1
ATOM 1298 N N . GLN B 1 52 ? -7.738 -3.443 -6.457 1 79.56 52 GLN B N 1
ATOM 1299 C CA . GLN B 1 52 ? -8.594 -2.348 -6.895 1 79.56 52 GLN B CA 1
ATOM 1300 C C . GLN B 1 52 ? -10.062 -2.656 -6.629 1 79.56 52 GLN B C 1
ATOM 1302 O O . GLN B 1 52 ? -10.906 -1.755 -6.629 1 79.56 52 GLN B O 1
ATOM 1307 N N . GLN B 1 53 ? -10.43 -3.832 -6.508 1 72.81 53 GLN B N 1
ATOM 1308 C CA . GLN B 1 53 ? -11.797 -4.25 -6.238 1 72.81 53 GLN B CA 1
ATOM 1309 C C . GLN B 1 53 ? -11.828 -5.523 -5.398 1 72.81 53 GLN B C 1
ATOM 1311 O O . GLN B 1 53 ? -11.023 -6.434 -5.609 1 72.81 53 GLN B O 1
ATOM 1316 N N . LEU B 1 54 ? -12.5 -5.355 -4.258 1 65.31 54 LEU B N 1
ATOM 1317 C CA . LEU B 1 54 ? -12.609 -6.566 -3.447 1 65.31 54 LEU B CA 1
ATOM 1318 C C . LEU B 1 54 ? -14.047 -7.074 -3.424 1 65.31 54 LEU B C 1
ATOM 1320 O O . LEU B 1 54 ? -14.992 -6.281 -3.371 1 65.31 54 LEU B O 1
ATOM 1324 N N . SER B 1 55 ? -14.055 -8.32 -3.785 1 67.81 55 SER B N 1
ATOM 1325 C CA . SER B 1 55 ? -15.32 -8.992 -3.471 1 67.81 55 SER B CA 1
ATOM 1326 C C . SER B 1 55 ? -15.172 -9.898 -2.256 1 67.81 55 SER B C 1
ATOM 1328 O O . SER B 1 55 ? -14.062 -10.328 -1.925 1 67.81 55 SER B O 1
ATOM 1330 N N . THR B 1 56 ? -16.172 -9.93 -1.381 1 66.25 56 THR B N 1
ATOM 1331 C CA . THR B 1 56 ? -16.234 -10.789 -0.206 1 66.25 56 THR B CA 1
ATOM 1332 C C . THR B 1 56 ? -15.594 -12.148 -0.488 1 66.25 56 THR B C 1
ATOM 1334 O O . THR B 1 56 ? -14.977 -12.742 0.397 1 66.25 56 THR B O 1
ATOM 1337 N N . HIS B 1 57 ? -15.594 -12.438 -1.694 1 71.69 57 HIS B N 1
ATOM 1338 C CA . HIS B 1 57 ? -15.133 -13.773 -2.045 1 71.69 57 HIS B CA 1
ATOM 1339 C C . HIS B 1 57 ? -13.609 -13.828 -2.09 1 71.69 57 HIS B C 1
ATOM 1341 O O . HIS B 1 57 ? -13.016 -14.898 -1.89 1 71.69 57 HIS B O 1
ATOM 1347 N N . LEU B 1 58 ? -12.953 -12.703 -2.16 1 77.25 58 LEU B N 1
ATOM 1348 C CA . LEU B 1 58 ? -11.5 -12.734 -2.299 1 77.25 58 LEU B CA 1
ATOM 1349 C C . LEU B 1 58 ? -10.836 -13.047 -0.961 1 77.25 58 LEU B C 1
ATOM 1351 O O . LEU B 1 58 ? -9.867 -13.805 -0.906 1 77.25 58 LEU B O 1
ATOM 1355 N N . ARG B 1 59 ? -11.359 -12.5 0.015 1 77.44 59 ARG B N 1
ATOM 1356 C CA . ARG B 1 59 ? -10.766 -12.586 1.347 1 77.44 59 ARG B CA 1
ATOM 1357 C C . ARG B 1 59 ? -10.695 -14.031 1.821 1 77.44 59 ARG B C 1
ATOM 1359 O O . ARG B 1 59 ? -9.742 -14.422 2.496 1 77.44 59 ARG B O 1
ATOM 1366 N N . LYS B 1 60 ? -11.609 -14.828 1.39 1 79.12 60 LYS B N 1
ATOM 1367 C CA . LYS B 1 60 ? -11.68 -16.203 1.859 1 79.12 60 LYS B CA 1
ATOM 1368 C C . LYS B 1 60 ? -10.586 -17.062 1.224 1 79.12 60 LYS B C 1
ATOM 1370 O O . LYS B 1 60 ? -10.281 -18.156 1.708 1 79.12 60 LYS B O 1
ATOM 1375 N N . HIS B 1 61 ? -9.969 -16.547 0.228 1 83.69 61 HIS B N 1
ATOM 1376 C CA . HIS B 1 61 ? -9.031 -17.359 -0.531 1 83.69 61 HIS B CA 1
ATOM 1377 C C . HIS B 1 61 ? -7.586 -16.984 -0.216 1 83.69 61 HIS B C 1
ATOM 1379 O O . HIS B 1 61 ? -6.652 -17.688 -0.597 1 83.69 61 HIS B O 1
ATOM 1385 N N . ILE B 1 62 ? -7.43 -15.844 0.468 1 82.38 62 ILE B N 1
ATOM 1386 C CA . ILE B 1 62 ? -6.082 -15.32 0.667 1 82.38 62 ILE B CA 1
ATOM 1387 C C . ILE B 1 62 ? -5.816 -15.133 2.16 1 82.38 62 ILE B C 1
ATOM 1389 O O . ILE B 1 62 ? -6.703 -14.719 2.908 1 82.38 62 ILE B O 1
ATOM 1393 N N . SER B 1 63 ? -4.652 -15.461 2.582 1 83.56 63 SER B N 1
ATOM 1394 C CA . SER B 1 63 ? -4.297 -15.336 3.992 1 83.56 63 SER B CA 1
ATOM 1395 C C . SER B 1 63 ? -3.459 -14.086 4.238 1 83.56 63 SER B C 1
ATOM 1397 O O . SER B 1 63 ? -3.285 -13.664 5.387 1 83.56 63 SER B O 1
ATOM 1399 N N . LEU B 1 64 ? -2.979 -13.508 3.176 1 85.5 64 LEU B N 1
ATOM 1400 C CA . LEU B 1 64 ? -2.154 -12.305 3.297 1 85.5 64 LEU B CA 1
ATOM 1401 C C . LEU B 1 64 ? -3.01 -11.094 3.645 1 85.5 64 LEU B C 1
ATOM 1403 O O . LEU B 1 64 ? -4.211 -11.07 3.361 1 85.5 64 LEU B O 1
ATOM 1407 N N . PRO B 1 65 ? -2.387 -10.102 4.273 1 88.12 65 PRO B N 1
ATOM 1408 C CA . PRO B 1 65 ? -3.1 -8.828 4.395 1 88.12 65 PRO B CA 1
ATOM 1409 C C . PRO B 1 65 ? -3.527 -8.258 3.041 1 88.12 65 PRO B C 1
ATOM 1411 O O . PRO B 1 65 ? -2.775 -8.344 2.066 1 88.12 65 PRO B O 1
ATOM 1414 N N . LEU B 1 66 ? -4.742 -7.785 3.035 1 88.38 66 LEU B N 1
ATOM 1415 C CA . LEU B 1 66 ? -5.305 -7.18 1.834 1 88.38 66 LEU B CA 1
ATOM 1416 C C . LEU B 1 66 ? -5.535 -5.688 2.033 1 88.38 66 LEU B C 1
ATOM 1418 O O . LEU B 1 66 ? -5.984 -5.262 3.1 1 88.38 66 LEU B O 1
ATOM 1422 N N . ALA B 1 67 ? -5.172 -4.945 1.062 1 89.44 67 ALA B N 1
ATOM 1423 C CA . ALA B 1 67 ? -5.5 -3.523 1.031 1 89.44 67 ALA B CA 1
ATOM 1424 C C . ALA B 1 67 ? -6.34 -3.178 -0.196 1 89.44 67 ALA B C 1
ATOM 1426 O O . ALA B 1 67 ? -6.152 -3.762 -1.267 1 89.44 67 ALA B O 1
ATOM 1427 N N . LEU B 1 68 ? -7.227 -2.277 -0.024 1 89.44 68 LEU B N 1
ATOM 1428 C CA . LEU B 1 68 ? -8.047 -1.799 -1.13 1 89.44 68 LEU B CA 1
ATOM 1429 C C . LEU B 1 68 ? -7.629 -0.394 -1.55 1 89.44 68 LEU B C 1
ATOM 1431 O O . LEU B 1 68 ? -7.598 0.522 -0.724 1 89.44 68 LEU B O 1
ATOM 1435 N N . GLY B 1 69 ? -7.191 -0.088 -2.805 1 84.88 69 GLY B N 1
ATOM 1436 C CA . GLY B 1 69 ? -6.676 1.185 -3.287 1 84.88 69 GLY B CA 1
ATOM 1437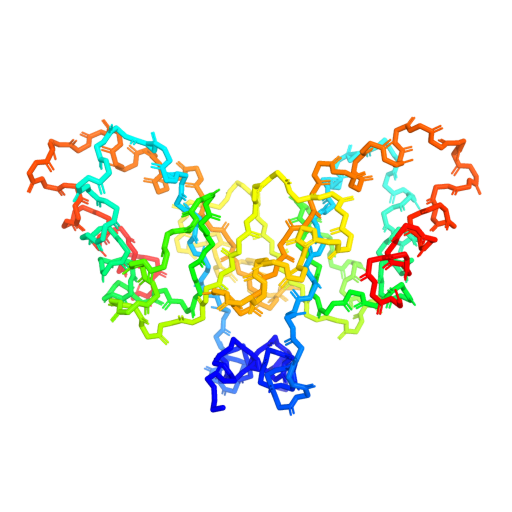 C C . GLY B 1 69 ? -7.523 1.79 -4.391 1 84.88 69 GLY B C 1
ATOM 1438 O O . GLY B 1 69 ? -7.008 2.494 -5.262 1 84.88 69 GLY B O 1
ATOM 1439 N N . PHE B 1 70 ? -8.758 1.641 -4.516 1 77.75 70 PHE B N 1
ATOM 1440 C CA . PHE B 1 70 ? -9.5 2.223 -5.621 1 77.75 70 PHE B CA 1
ATOM 1441 C C . PHE B 1 70 ? -10.797 2.854 -5.129 1 77.75 70 PHE B C 1
ATOM 1443 O O . PHE B 1 70 ? -11.609 2.191 -4.473 1 77.75 70 PHE B O 1
ATOM 1450 N N . GLY B 1 71 ? -10.891 4.168 -5.527 1 74.88 71 GLY B N 1
ATOM 1451 C CA . GLY B 1 71 ? -12.172 4.848 -5.41 1 74.88 71 GLY B CA 1
ATOM 1452 C C . GLY B 1 71 ? -12.508 5.234 -3.98 1 74.88 71 GLY B C 1
ATOM 1453 O O . GLY B 1 71 ? -13.68 5.406 -3.641 1 74.88 71 GLY B O 1
ATOM 1454 N N . LEU B 1 72 ? -11.609 5.211 -3.08 1 88.44 72 LEU B N 1
ATOM 1455 C CA . LEU B 1 72 ? -11.898 5.594 -1.701 1 88.44 72 LEU B CA 1
ATOM 1456 C C . LEU B 1 72 ? -11.656 7.082 -1.485 1 88.44 72 LEU B C 1
ATOM 1458 O O . LEU B 1 72 ? -10.633 7.613 -1.918 1 88.44 72 LEU B O 1
ATOM 1462 N N . SER B 1 73 ? -12.695 7.746 -0.849 1 91.88 73 SER B N 1
ATOM 1463 C CA . SER B 1 73 ? -12.516 9.188 -0.698 1 91.88 73 SER B CA 1
ATOM 1464 C C . SER B 1 73 ? -13.227 9.703 0.547 1 91.88 73 SER B C 1
ATOM 1466 O O . SER B 1 73 ? -13.258 10.914 0.793 1 91.88 73 SER B O 1
ATOM 1468 N N . SER B 1 74 ? -13.852 8.789 1.294 1 93.69 74 SER B N 1
ATOM 1469 C CA . SER B 1 74 ? -14.586 9.203 2.48 1 93.69 74 SER B CA 1
ATOM 1470 C C . SER B 1 74 ? -14.43 8.203 3.615 1 93.69 74 SER B C 1
ATOM 1472 O O . SER B 1 74 ? -13.969 7.078 3.396 1 93.69 74 SER B O 1
ATOM 1474 N N . LYS B 1 75 ? -14.812 8.68 4.77 1 94.12 75 LYS B N 1
ATOM 1475 C CA . LYS B 1 75 ? -14.797 7.801 5.934 1 94.12 75 LYS B CA 1
ATOM 1476 C C . LYS B 1 75 ? -15.703 6.59 5.727 1 94.12 75 LYS B C 1
ATOM 1478 O O . LYS B 1 75 ? -15.344 5.465 6.082 1 94.12 75 LYS B O 1
ATOM 1483 N N . ALA B 1 76 ? -16.828 6.863 5.156 1 93.19 76 ALA B N 1
ATOM 1484 C CA . ALA B 1 76 ? -17.781 5.785 4.883 1 93.19 76 ALA B CA 1
ATOM 1485 C C . ALA B 1 76 ? -17.156 4.734 3.967 1 93.19 76 ALA B C 1
ATOM 1487 O O . ALA B 1 76 ? -17.344 3.533 4.172 1 93.19 76 ALA B O 1
ATOM 1488 N N . HIS B 1 77 ? -16.406 5.145 2.914 1 91.75 77 HIS B N 1
ATOM 1489 C CA . HIS B 1 77 ? -15.719 4.227 2.01 1 91.75 77 HIS B CA 1
ATOM 1490 C C . HIS B 1 77 ? -14.727 3.348 2.764 1 91.75 77 HIS B C 1
ATOM 1492 O O . HIS B 1 77 ? -14.711 2.129 2.586 1 91.75 77 HIS B O 1
ATOM 1498 N N . VAL B 1 78 ? -13.984 3.992 3.648 1 90.81 78 VAL B N 1
ATOM 1499 C CA . VAL B 1 78 ? -12.938 3.291 4.383 1 90.81 78 VAL B CA 1
ATOM 1500 C C . VAL B 1 78 ? -13.562 2.299 5.359 1 90.81 78 VAL B C 1
ATOM 1502 O O . VAL B 1 78 ? -13.102 1.162 5.484 1 90.81 78 VAL B O 1
ATOM 1505 N N . GLN B 1 79 ? -14.617 2.705 6 1 89.31 79 GLN B N 1
ATOM 1506 C CA . GLN B 1 79 ? -15.312 1.824 6.938 1 89.31 79 GLN B CA 1
ATOM 1507 C C . GLN B 1 79 ? -15.906 0.62 6.215 1 89.31 79 GLN B C 1
ATOM 1509 O O . GLN B 1 79 ? -15.828 -0.507 6.711 1 89.31 79 GLN B O 1
ATOM 1514 N N . ALA B 1 80 ? -16.453 0.895 5.094 1 87.94 80 ALA B N 1
ATOM 1515 C CA . ALA B 1 80 ? -17.031 -0.191 4.305 1 87.94 80 ALA B CA 1
ATOM 1516 C C . ALA B 1 80 ? -15.938 -1.16 3.838 1 87.94 80 ALA B C 1
ATOM 1518 O O . ALA B 1 80 ? -16.109 -2.379 3.912 1 87.94 80 ALA B O 1
ATOM 1519 N N . ALA B 1 81 ? -14.82 -0.615 3.395 1 86.69 81 ALA B N 1
ATOM 1520 C CA . ALA B 1 81 ? -13.695 -1.434 2.953 1 86.69 81 ALA B CA 1
ATOM 1521 C C . ALA B 1 81 ? -13.133 -2.268 4.105 1 86.69 81 ALA B C 1
ATOM 1523 O O . ALA B 1 81 ? -12.734 -3.416 3.908 1 86.69 81 ALA B O 1
ATOM 1524 N N . GLY B 1 82 ? -13.148 -1.644 5.246 1 86.31 82 GLY B N 1
ATOM 1525 C CA . GLY B 1 82 ? -12.57 -2.279 6.422 1 86.31 82 GLY B CA 1
ATOM 1526 C C . GLY B 1 82 ? -13.273 -3.572 6.801 1 86.31 82 GLY B C 1
ATOM 1527 O O . GLY B 1 82 ? -12.711 -4.398 7.523 1 86.31 82 GLY B O 1
ATOM 1528 N N . LYS B 1 83 ? -14.469 -3.785 6.297 1 84.06 83 LYS B N 1
ATOM 1529 C CA . LYS B 1 83 ? -15.203 -5.02 6.559 1 84.06 83 LYS B CA 1
ATOM 1530 C C . LYS B 1 83 ? -14.625 -6.184 5.762 1 84.06 83 LYS B C 1
ATOM 1532 O O . LYS B 1 83 ? -14.852 -7.348 6.094 1 84.06 83 LYS B O 1
ATOM 1537 N N . LEU B 1 84 ? -13.797 -5.844 4.777 1 83 84 LEU B N 1
ATOM 1538 C CA . LEU B 1 84 ? -13.367 -6.883 3.846 1 83 84 LEU B CA 1
ATOM 1539 C C . LEU B 1 84 ? -11.844 -6.938 3.754 1 83 84 LEU B C 1
ATOM 1541 O O . LEU B 1 84 ? -11.281 -7.949 3.332 1 83 84 LEU B O 1
ATOM 1545 N N . VAL B 1 85 ? -11.242 -5.848 4.117 1 87.44 85 VAL B N 1
ATOM 1546 C CA . VAL B 1 85 ? -9.797 -5.789 3.936 1 87.44 85 VAL B CA 1
ATOM 1547 C C . VAL B 1 85 ? -9.133 -5.281 5.215 1 87.44 85 VAL B C 1
ATOM 1549 O O . VAL B 1 85 ? -9.812 -4.805 6.129 1 87.44 85 VAL B O 1
ATOM 1552 N N . ASP B 1 86 ? -7.797 -5.348 5.137 1 87.38 86 ASP B N 1
ATOM 1553 C CA . ASP B 1 86 ? -7.004 -4.961 6.301 1 87.38 86 ASP B CA 1
ATOM 1554 C C . ASP B 1 86 ? -6.555 -3.504 6.199 1 87.38 86 ASP B C 1
ATOM 1556 O O . ASP B 1 86 ? -6.215 -2.879 7.207 1 87.38 86 ASP B O 1
ATOM 1560 N N . GLY B 1 87 ? -6.527 -2.98 5.055 1 90.38 87 GLY B N 1
ATOM 1561 C CA . GLY B 1 87 ? -6.09 -1.613 4.816 1 90.38 87 GLY B CA 1
ATOM 1562 C C . GLY B 1 87 ? -6.852 -0.927 3.701 1 90.38 87 GLY B C 1
ATOM 1563 O O . GLY B 1 87 ? -7.293 -1.578 2.75 1 90.38 87 GLY B O 1
ATOM 1564 N N . ALA B 1 88 ? -7.008 0.345 3.834 1 92 88 ALA B N 1
ATOM 1565 C CA . ALA B 1 88 ? -7.609 1.204 2.818 1 92 88 ALA B CA 1
ATOM 1566 C C . ALA B 1 88 ? -6.621 2.256 2.328 1 92 88 ALA B C 1
ATOM 1568 O O . ALA B 1 88 ? -6.035 2.988 3.131 1 92 88 ALA B O 1
ATOM 1569 N N . VAL B 1 89 ? -6.438 2.303 1.02 1 92.25 89 VAL B N 1
ATOM 1570 C CA . VAL B 1 89 ? -5.488 3.232 0.417 1 92.25 89 VAL B CA 1
ATOM 1571 C C . VAL B 1 89 ? -6.242 4.398 -0.223 1 92.25 89 VAL B C 1
ATOM 1573 O O . VAL B 1 89 ? -7.086 4.191 -1.097 1 92.25 89 VAL B O 1
ATOM 1576 N N . ILE B 1 90 ? -5.969 5.625 0.178 1 93.06 90 ILE B N 1
ATOM 1577 C CA . ILE B 1 90 ? -6.516 6.816 -0.462 1 93.06 90 ILE B CA 1
ATOM 1578 C C . ILE B 1 90 ? -5.398 7.59 -1.162 1 93.06 90 ILE B C 1
ATOM 1580 O O . ILE B 1 90 ? -4.473 8.078 -0.512 1 93.06 90 ILE B O 1
ATOM 1584 N N . GLY B 1 91 ? -5.48 7.691 -2.422 1 89.44 91 GLY B N 1
ATOM 1585 C CA . GLY B 1 91 ? -4.477 8.375 -3.227 1 89.44 91 GLY B CA 1
ATOM 1586 C C . GLY B 1 91 ? -5.031 9.57 -3.979 1 89.44 91 GLY B C 1
ATOM 1587 O O . GLY B 1 91 ? -4.715 10.711 -3.65 1 89.44 91 GLY B O 1
ATOM 1588 N N . SER B 1 92 ? -6.02 9.297 -4.824 1 87.19 92 SER B N 1
ATOM 1589 C CA . SER B 1 92 ? -6.539 10.328 -5.719 1 87.19 92 SER B CA 1
ATOM 1590 C C . SER B 1 92 ? -7.145 11.484 -4.934 1 87.19 92 SER B C 1
ATOM 1592 O O . SER B 1 92 ? -6.984 12.648 -5.309 1 87.19 92 SER B O 1
ATOM 1594 N N . LYS B 1 93 ? -7.828 11.141 -3.904 1 92.75 93 LYS B N 1
ATOM 1595 C CA . LYS B 1 93 ? -8.461 12.211 -3.137 1 92.75 93 LYS B CA 1
ATOM 1596 C C . LYS B 1 93 ? -7.414 13.094 -2.463 1 92.75 93 LYS B C 1
ATOM 1598 O O . LYS B 1 93 ? -7.602 14.305 -2.346 1 92.75 93 LYS B O 1
ATOM 1603 N N . ILE B 1 94 ? -6.344 12.523 -1.965 1 91.81 94 ILE B N 1
ATOM 1604 C CA . ILE B 1 94 ? -5.258 13.297 -1.382 1 91.81 94 ILE B CA 1
ATOM 1605 C C . ILE B 1 94 ? -4.68 14.25 -2.432 1 91.81 94 ILE B C 1
ATOM 1607 O O . ILE B 1 94 ? -4.457 15.43 -2.156 1 91.81 94 ILE B O 1
ATOM 1611 N N . VAL B 1 95 ? -4.492 13.781 -3.607 1 89.44 95 VAL B N 1
ATOM 1612 C CA . VAL B 1 95 ? -3.975 14.586 -4.711 1 89.44 95 VAL B CA 1
ATOM 1613 C C . VAL B 1 95 ? -4.926 15.742 -5 1 89.44 95 VAL B C 1
ATOM 1615 O O . VAL B 1 95 ? -4.492 16.875 -5.191 1 89.44 95 VAL B O 1
ATOM 1618 N N . ASN B 1 96 ? -6.191 15.438 -5.039 1 92.38 96 ASN B N 1
ATOM 1619 C CA . ASN B 1 96 ? -7.195 16.469 -5.285 1 92.38 96 ASN B CA 1
ATOM 1620 C C . ASN B 1 96 ? -7.152 17.562 -4.223 1 92.38 96 ASN B C 1
ATOM 1622 O O . ASN B 1 96 ? -7.238 18.75 -4.543 1 92.38 96 ASN B O 1
ATOM 1626 N N . VAL B 1 97 ? -7.07 17.156 -2.963 1 93.56 97 VAL B N 1
ATOM 1627 C CA . VAL B 1 97 ? -7.004 18.094 -1.849 1 93.56 97 VAL B CA 1
ATOM 1628 C C . VAL B 1 97 ? -5.793 19 -2.021 1 93.56 97 VAL B C 1
ATOM 1630 O O . VAL B 1 97 ? -5.898 20.219 -1.843 1 93.56 97 VAL B O 1
ATOM 1633 N N . ILE B 1 98 ? -4.605 18.453 -2.406 1 90.06 98 ILE B N 1
ATOM 1634 C CA . ILE B 1 98 ? -3.383 19.219 -2.613 1 90.06 98 ILE B CA 1
ATOM 1635 C C . ILE B 1 98 ? -3.576 20.188 -3.771 1 90.06 98 ILE B C 1
ATOM 1637 O O . ILE B 1 98 ? -3.229 21.375 -3.66 1 90.06 98 ILE B O 1
ATOM 1641 N N . ASP B 1 99 ? -4.195 19.672 -4.844 1 89.94 99 ASP B N 1
ATOM 1642 C CA . ASP B 1 99 ? -4.371 20.469 -6.062 1 89.94 99 ASP B CA 1
ATOM 1643 C C . ASP B 1 99 ? -5.316 21.641 -5.828 1 89.94 99 ASP B C 1
ATOM 1645 O O . ASP B 1 99 ? -5.16 22.703 -6.438 1 89.94 99 ASP B O 1
ATOM 1649 N N . GLU B 1 100 ? -6.254 21.484 -4.984 1 94.12 100 GLU B N 1
ATOM 1650 C CA . GLU B 1 100 ? -7.301 22.484 -4.785 1 94.12 100 GLU B CA 1
ATOM 1651 C C . GLU B 1 100 ? -6.906 23.484 -3.707 1 94.12 100 GLU B C 1
ATOM 1653 O O . GLU B 1 100 ? -7.516 24.547 -3.592 1 94.12 100 GLU B O 1
ATOM 1658 N N . ALA B 1 101 ? -5.922 23.125 -2.945 1 93.19 101 ALA B N 1
ATOM 1659 C CA . ALA B 1 101 ? -5.523 23.969 -1.83 1 93.19 101 ALA B CA 1
ATOM 1660 C C . ALA B 1 101 ? -4.492 25.016 -2.271 1 93.19 101 ALA B C 1
ATOM 1662 O O . ALA B 1 101 ? -3.627 24.719 -3.1 1 93.19 101 ALA B O 1
ATOM 1663 N N . PRO B 1 102 ? -4.625 26.25 -1.695 1 92.62 102 PRO B N 1
ATOM 1664 C CA . PRO B 1 102 ? -3.484 27.156 -1.867 1 92.62 102 PRO B CA 1
ATOM 1665 C C . PRO B 1 102 ? -2.176 26.578 -1.349 1 92.62 102 PRO B C 1
ATOM 1667 O O . PRO B 1 102 ? -2.184 25.797 -0.394 1 92.62 102 PRO B O 1
ATOM 1670 N N . ARG B 1 103 ? -1.066 26.953 -1.935 1 86.19 103 ARG B N 1
ATOM 1671 C CA . ARG B 1 103 ? 0.24 26.359 -1.654 1 86.19 103 ARG B CA 1
ATOM 1672 C C . ARG B 1 103 ? 0.547 26.391 -0.161 1 86.19 103 ARG B C 1
ATOM 1674 O O . ARG B 1 103 ? 1.033 25.406 0.402 1 86.19 103 ARG B O 1
ATOM 1681 N N . ASP B 1 104 ? 0.257 27.469 0.496 1 90.69 104 ASP B N 1
ATOM 1682 C CA . ASP B 1 104 ? 0.633 27.672 1.893 1 90.69 104 ASP B CA 1
ATOM 1683 C C . ASP B 1 104 ? -0.343 26.953 2.83 1 90.69 104 ASP B C 1
ATOM 1685 O O . ASP B 1 104 ? -0.143 26.938 4.047 1 90.69 104 ASP B O 1
ATOM 1689 N N . GLN B 1 105 ? -1.354 26.234 2.264 1 95.25 105 GLN B N 1
ATOM 1690 C CA . GLN B 1 105 ? -2.361 25.578 3.086 1 95.25 105 GLN B CA 1
ATOM 1691 C C . GLN B 1 105 ? -2.449 24.094 2.758 1 95.25 105 GLN B C 1
ATOM 1693 O O . GLN B 1 105 ? -3.275 23.375 3.324 1 95.25 105 GLN B O 1
ATOM 1698 N N . ARG B 1 106 ? -1.656 23.609 1.919 1 92.88 106 ARG B N 1
ATOM 1699 C CA . ARG B 1 106 ? -1.75 22.234 1.437 1 92.88 106 ARG B CA 1
ATOM 1700 C C . ARG B 1 106 ? -1.626 21.25 2.586 1 92.88 106 ARG B C 1
ATOM 1702 O O . ARG B 1 106 ? -2.467 20.359 2.738 1 92.88 106 ARG B O 1
ATOM 1709 N N . ALA B 1 107 ? -0.611 21.453 3.412 1 94.38 107 ALA B N 1
ATOM 1710 C CA . ALA B 1 107 ? -0.378 20.531 4.516 1 94.38 107 ALA B CA 1
ATOM 1711 C C . ALA B 1 107 ? -1.559 20.516 5.48 1 94.38 107 ALA B C 1
ATOM 1713 O O . ALA B 1 107 ? -1.998 19.453 5.922 1 94.38 107 ALA B O 1
ATOM 1714 N N . GLN B 1 108 ? -2.055 21.672 5.766 1 97.12 108 GLN B N 1
ATOM 1715 C CA . GLN B 1 108 ? -3.174 21.766 6.699 1 97.12 108 GLN B CA 1
ATOM 1716 C C . GLN B 1 108 ? -4.426 21.109 6.121 1 97.12 108 GLN B C 1
ATOM 1718 O O . GLN B 1 108 ? -5.148 20.406 6.828 1 97.12 108 GLN B O 1
ATOM 1723 N N . LYS B 1 109 ? -4.699 21.359 4.855 1 96.75 109 LYS B N 1
ATOM 1724 C CA . LYS B 1 109 ? -5.875 20.781 4.211 1 96.75 109 LYS B CA 1
ATOM 1725 C C . LYS B 1 109 ? -5.77 19.266 4.148 1 96.75 109 LYS B C 1
ATOM 1727 O O . LYS B 1 109 ? -6.77 18.562 4.316 1 96.75 109 LYS B O 1
ATOM 1732 N N . VAL B 1 110 ? -4.59 18.797 3.881 1 95.81 110 VAL B N 1
ATOM 1733 C CA . VAL B 1 110 ? -4.371 17.344 3.861 1 95.81 110 VAL B CA 1
ATOM 1734 C C . VAL B 1 110 ? -4.598 16.766 5.258 1 95.81 110 VAL B C 1
ATOM 1736 O O . VAL B 1 110 ? -5.254 15.742 5.406 1 95.81 110 VAL B O 1
ATOM 1739 N N . LYS B 1 111 ? -4.043 17.453 6.266 1 97.31 111 LYS B N 1
ATOM 1740 C CA . LYS B 1 111 ? -4.25 16.984 7.637 1 97.31 111 LYS B CA 1
ATOM 1741 C C . LYS B 1 111 ? -5.734 16.953 7.984 1 97.31 111 LYS B C 1
ATOM 1743 O O . LYS B 1 111 ? -6.219 15.969 8.547 1 97.31 111 LYS B O 1
ATOM 1748 N N . ASP B 1 112 ? -6.438 17.984 7.605 1 98 112 ASP B N 1
ATOM 1749 C CA . ASP B 1 112 ? -7.871 18.062 7.871 1 98 112 ASP B CA 1
ATOM 1750 C C . ASP B 1 112 ? -8.617 16.922 7.18 1 98 112 ASP B C 1
ATOM 1752 O O . ASP B 1 112 ? -9.508 16.312 7.773 1 98 112 ASP B O 1
ATOM 1756 N N . PHE B 1 113 ? -8.297 16.719 5.984 1 97.31 113 PHE B N 1
ATOM 1757 C CA . PHE B 1 113 ? -8.93 15.625 5.25 1 97.31 113 PHE B CA 1
ATOM 1758 C C . PHE B 1 113 ? -8.664 14.289 5.93 1 97.31 113 PHE B C 1
ATOM 1760 O O . PHE B 1 113 ? -9.586 13.516 6.172 1 97.31 113 PHE B O 1
ATOM 1767 N N . CYS B 1 114 ? -7.379 14.008 6.238 1 96.94 114 CYS B N 1
ATOM 1768 C CA . CYS B 1 114 ? -7.031 12.758 6.895 1 96.94 114 CYS B CA 1
ATOM 1769 C C . CYS B 1 114 ? -7.793 12.594 8.203 1 96.94 114 CYS B C 1
ATOM 1771 O O . CYS B 1 114 ? -8.266 11.508 8.531 1 96.94 114 CYS B O 1
ATOM 1773 N N . LEU B 1 115 ? -7.926 13.68 8.969 1 96.69 115 LEU B N 1
ATOM 1774 C CA . LEU B 1 115 ? -8.664 13.641 10.227 1 96.69 115 LEU B CA 1
ATOM 1775 C C . LEU B 1 115 ? -10.133 13.297 9.984 1 96.69 115 LEU B C 1
ATOM 1777 O O . LEU B 1 115 ? -10.75 12.609 10.797 1 96.69 115 LEU B O 1
ATOM 1781 N N . SER B 1 116 ? -10.641 13.789 8.859 1 96.5 116 SER B N 1
ATOM 1782 C CA . SER B 1 116 ? -12.031 13.508 8.531 1 96.5 116 SER B CA 1
ATOM 1783 C C . SER B 1 116 ? -12.234 12.023 8.242 1 96.5 116 SER B C 1
ATOM 1785 O O . SER B 1 116 ? -13.359 11.516 8.328 1 96.5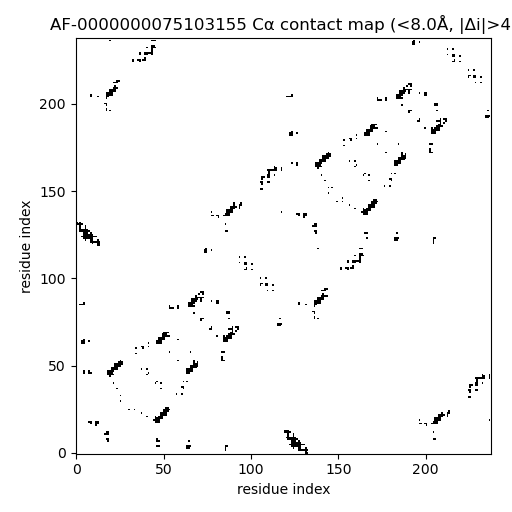 116 SER B O 1
ATOM 1787 N N . ILE B 1 117 ? -11.234 11.344 7.797 1 94.88 117 ILE B N 1
ATOM 1788 C CA . ILE B 1 117 ? -11.281 9.914 7.492 1 94.88 117 ILE B CA 1
ATOM 1789 C C . ILE B 1 117 ? -11.141 9.109 8.781 1 94.88 117 ILE B C 1
ATOM 1791 O O . ILE B 1 117 ? -11.812 8.094 8.961 1 94.88 117 ILE B O 1
ATOM 1795 N N . THR B 1 118 ? -10.281 9.555 9.734 1 90.12 118 THR B N 1
ATOM 1796 C CA . THR B 1 118 ? -9.875 8.734 10.875 1 90.12 118 THR B CA 1
ATOM 1797 C C . THR B 1 118 ? -10.688 9.102 12.109 1 90.12 118 THR B C 1
ATOM 1799 O O . THR B 1 118 ? -10.711 8.352 13.094 1 90.12 118 THR B O 1
ATOM 1802 N N . GLN B 1 119 ? -11.211 10.203 12.266 1 83.06 119 GLN B N 1
ATOM 1803 C CA . GLN B 1 119 ? -12.008 10.609 13.414 1 83.06 119 GLN B CA 1
ATOM 1804 C C . GLN B 1 119 ? -13.5 10.469 13.133 1 83.06 119 GLN B C 1
ATOM 1806 O O . GLN B 1 119 ? -13.922 10.523 11.977 1 83.06 119 GLN B O 1
#

Secondary structure (DSSP, 8-state):
---HHHHHHHHHHHTT--EEEEEE-TTSS-HHHHHHHHHHHHHTT-SEEEES---HHHHTT--S-EEE-SS--SHHHHHHHHTT-SEEEE-HHHHHHHHHS-GGGHHHHHHHHHHHHH-/---HHHHHHHHHHHTT--EEEEEE-TTSS-HHHHHHHHHHHHHTT-SEEEES---HHHHTT--S-EEE-SS--SHHHHHHHHTT-SEEEE-HHHHHHHHHS-GGGHHHHHHHHHHHHH-

Sequence (238 aa):
MHYRIDATFARCKQEGKTAFITFIPCGYKEKADTIPILLACQAGGADIIEVQQLSTHLRKHISLPLALGFGLSSKAHVQAAGKLVDGAVIGSKIVNVIDEAPRDQRAQKVKDFCLSITQMHYRIDATFARCKQEGKTAFITFIPCGYKEKADTIPILLACQAGGADIIEVQQLSTHLRKHISLPLALGFGLSSKAHVQAAGKLVDGAVIGSKIVNVIDEAPRDQRAQKVKDFCLSITQ

pLDDT: mean 82.24, std 15.02, range [21.36, 98.06]

Organism: Aphanomyces astaci (NCBI:txid112090)

Solvent-accessible surface area (backbone atoms only — not comparable to full-atom values): 11977 Å² total; per-residue (Å²): 134,88,28,46,40,0,46,40,21,22,49,22,18,74,67,72,37,51,28,38,29,38,36,46,70,40,84,45,95,51,69,82,49,47,61,53,37,51,50,17,34,49,74,12,57,41,49,31,41,34,27,46,59,84,52,83,72,52,51,78,74,49,87,58,22,33,27,39,57,50,94,35,76,45,35,69,47,44,56,57,45,36,77,65,29,45,25,34,33,31,33,68,48,52,50,49,50,45,72,73,33,58,83,95,39,24,32,58,53,43,18,51,50,36,32,55,49,67,98,127,76,21,50,44,0,45,42,24,22,47,24,33,75,68,72,37,52,28,36,29,36,34,46,71,42,82,44,96,50,73,82,50,47,59,52,38,51,50,17,34,49,74,14,57,41,53,31,39,33,27,46,60,85,51,84,69,52,51,79,74,48,87,57,26,33,28,41,58,50,91,35,79,44,37,68,46,44,56,58,45,37,76,65,28,41,26,34,33,33,34,70,48,52,50,49,48,44,71,72,34,56,84,95,39,23,32,59,51,43,18,52,51,34,32,55,49,68,98

Radius of gyration: 16.75 Å; Cα contacts (8 Å, |Δi|>4): 517; chains: 2; bounding box: 35×48×40 Å

Nearest PDB structures (foldseek):
  6e9p-assembly2_C  TM=6.630E-01  e=4.173E-04  Mycobacterium tuberculosis H37Rv
  6uap-assembly2_C  TM=6.459E-01  e=5.452E-04  Mycobacterium tuberculosis H37Rv
  3tha-assembly1_A  TM=6.037E-01  e=5.099E-04  Campylobacter jejuni subsp. jejuni NCTC 11168 = ATCC 700819
  6dwe-assembly1_A  TM=6.465E-01  e=8.139E-04  Mycobacterium tuberculosis H37Rv
  5tch-assembly2_G  TM=4.405E-01  e=6.231E-04  Mycobacterium tuberculosis H37Rv